Protein AF-A0A7S1AIY7-F1 (afdb_monomer)

Sequence (313 aa):
MAQVCCSRRLAVERHSFRKCWIASAPRMSLAAAKVTQPVLLRQMGFKARARWASFSRRTRTSSRIIPGGKMKGVTFSDCLEKELGFCKWAVTLSDNDARRSHLSEFISFLEAQKPKRMWEETLAFGKHKGLLYDDVFSNDGLYSLWLVRYSGNPASWLQNQCLTFTDWTQERDPQFAILEPDMCLFGKHKGQTYNDIFKVDTGYCEWILQTNQKDPTATLIEHFADWLRYREPNFVDGFSMGKAAKPVKAVPRQQVQIVKHGKNKGKTFQDIFRTDRQYCAWVLKSVTQSSPLRAFADWIKQKHPEFAAQSAK

pLDDT: mean 76.53, std 22.22, range [28.39, 97.69]

Structure (mmCIF, N/CA/C/O backbone):
data_AF-A0A7S1AIY7-F1
#
_entry.id   AF-A0A7S1AIY7-F1
#
loop_
_atom_site.group_PDB
_atom_site.id
_atom_site.type_symbol
_atom_site.label_atom_id
_atom_site.label_alt_id
_atom_site.label_comp_id
_atom_site.label_asym_id
_atom_site.label_entity_id
_atom_site.label_seq_id
_atom_site.pdbx_PDB_ins_code
_atom_site.Cartn_x
_atom_site.Cartn_y
_atom_site.Cartn_z
_atom_site.occupancy
_atom_site.B_iso_or_equiv
_atom_site.auth_seq_id
_atom_site.auth_comp_id
_atom_site.auth_asym_id
_atom_site.auth_atom_id
_atom_site.pdbx_PDB_model_num
ATOM 1 N N . MET A 1 1 ? -19.810 62.257 33.489 1.00 48.25 1 MET A N 1
ATOM 2 C CA . MET A 1 1 ? -19.671 61.697 32.128 1.00 48.25 1 MET A CA 1
ATOM 3 C C . MET A 1 1 ? -20.213 60.278 32.154 1.00 48.25 1 MET A C 1
ATOM 5 O O . MET A 1 1 ? -19.569 59.400 32.705 1.00 48.25 1 MET A O 1
ATOM 9 N N . ALA A 1 2 ? -21.452 60.100 31.695 1.00 37.56 2 ALA A N 1
ATOM 10 C CA . ALA A 1 2 ? -22.159 58.822 31.674 1.00 37.56 2 ALA A CA 1
ATOM 11 C C . ALA A 1 2 ? -21.978 58.177 30.295 1.00 37.56 2 ALA A C 1
ATOM 13 O O . ALA A 1 2 ? -22.202 58.845 29.287 1.00 37.56 2 ALA A O 1
ATOM 14 N N . GLN A 1 3 ? -21.563 56.909 30.248 1.00 50.41 3 GLN A N 1
ATOM 15 C CA . GLN A 1 3 ? -21.366 56.178 28.999 1.00 50.41 3 GLN A CA 1
ATOM 16 C C . GLN A 1 3 ? -22.418 55.075 28.872 1.00 50.41 3 GLN A C 1
ATOM 18 O O . GLN A 1 3 ? -22.643 54.274 29.776 1.00 50.41 3 GLN A O 1
ATOM 23 N N . VAL A 1 4 ? -23.118 55.146 27.745 1.00 47.97 4 VAL A N 1
ATOM 24 C CA . VAL A 1 4 ? -24.385 54.498 27.419 1.00 47.97 4 VAL A CA 1
ATOM 25 C C . VAL A 1 4 ? -24.175 53.071 26.900 1.00 47.97 4 VAL A C 1
ATOM 27 O O . VAL A 1 4 ? -23.222 52.782 26.183 1.00 47.97 4 VAL A O 1
ATOM 30 N N . CYS A 1 5 ? -25.120 52.201 27.265 1.00 42.38 5 CYS A N 1
ATOM 31 C CA . CYS A 1 5 ? -25.333 50.836 26.786 1.00 42.38 5 CYS A CA 1
ATOM 32 C C . CYS A 1 5 ? -25.389 50.701 25.255 1.00 42.38 5 CYS A C 1
ATOM 34 O O . CYS A 1 5 ? -26.044 51.497 24.590 1.00 42.38 5 CYS A O 1
ATOM 36 N N . CYS A 1 6 ? -24.901 49.576 24.717 1.00 46.53 6 CYS A N 1
ATOM 37 C CA . CYS A 1 6 ? -25.519 48.972 23.532 1.00 46.53 6 CYS A CA 1
ATOM 38 C C . CYS A 1 6 ? -25.295 47.449 23.499 1.00 46.53 6 CYS A C 1
ATOM 40 O O . CYS A 1 6 ? -24.196 46.965 23.241 1.00 46.53 6 CYS A O 1
ATOM 42 N N . SER A 1 7 ? -26.359 46.694 23.786 1.00 41.09 7 SER A N 1
ATOM 43 C CA . SER A 1 7 ? -26.446 45.240 23.609 1.00 41.09 7 SER A CA 1
ATOM 44 C C . SER A 1 7 ? -26.974 44.925 22.208 1.00 41.09 7 SER A C 1
ATOM 46 O O . SER A 1 7 ? -28.049 45.398 21.845 1.00 41.09 7 SER A O 1
ATOM 48 N N . ARG A 1 8 ? -26.283 44.074 21.439 1.00 47.75 8 ARG A N 1
ATOM 49 C CA . ARG A 1 8 ? -26.823 43.457 20.213 1.00 47.75 8 ARG A CA 1
ATOM 50 C C . ARG A 1 8 ? -27.044 41.959 20.435 1.00 47.75 8 ARG A C 1
ATOM 52 O O . ARG A 1 8 ? -26.095 41.188 20.512 1.00 47.75 8 ARG A O 1
ATOM 59 N N . ARG A 1 9 ? -28.320 41.566 20.525 1.00 40.00 9 ARG A N 1
ATOM 60 C CA . ARG A 1 9 ? -28.808 40.187 20.351 1.00 40.00 9 ARG A CA 1
ATOM 61 C C . ARG A 1 9 ? -28.823 39.860 18.859 1.00 40.00 9 ARG A C 1
ATOM 63 O O . ARG A 1 9 ? -29.424 40.606 18.093 1.00 40.00 9 ARG A O 1
ATOM 70 N N . LEU A 1 10 ? -28.236 38.731 18.472 1.00 48.59 10 LEU A N 1
ATOM 71 C CA . LEU A 1 10 ? -28.485 38.099 17.177 1.00 48.59 10 LEU A CA 1
ATOM 72 C C . LEU A 1 10 ? -29.450 36.931 17.383 1.00 48.59 10 LEU A C 1
ATOM 74 O O . LEU A 1 10 ? -29.255 36.090 18.261 1.00 48.59 10 LEU A O 1
ATOM 78 N N . ALA A 1 11 ? -30.535 36.963 16.614 1.00 44.22 11 ALA A N 1
ATOM 79 C CA . ALA A 1 11 ? -31.626 36.009 16.650 1.00 44.22 11 ALA A CA 1
ATOM 80 C C . ALA A 1 11 ? -31.307 34.750 15.833 1.00 44.22 11 ALA A C 1
ATOM 82 O O . ALA A 1 11 ? -30.548 34.767 14.868 1.00 44.22 11 ALA A O 1
ATOM 83 N N . VAL A 1 12 ? -31.924 33.664 16.281 1.00 39.47 12 VAL A N 1
ATOM 84 C CA . VAL A 1 12 ? -31.865 32.293 15.782 1.00 39.47 12 VAL A CA 1
ATOM 85 C C . VAL A 1 12 ? -32.870 32.118 14.641 1.00 39.47 12 VAL A C 1
ATOM 87 O O . VAL A 1 12 ? -34.052 32.376 14.848 1.00 39.47 12 VAL A O 1
ATOM 90 N N . GLU A 1 13 ? -32.447 31.570 13.501 1.00 38.19 13 GLU A N 1
ATOM 91 C CA . GLU A 1 13 ? -33.355 30.985 12.505 1.00 38.19 13 GLU A CA 1
ATOM 92 C C . GLU A 1 13 ? -33.133 29.470 12.408 1.00 38.19 13 GLU A C 1
ATOM 94 O O . GLU A 1 13 ? -32.064 28.984 12.043 1.00 38.19 13 GLU A O 1
ATOM 99 N N . ARG A 1 14 ? -34.172 28.707 12.768 1.00 38.28 14 ARG A N 1
ATOM 100 C CA . ARG A 1 14 ? -34.250 27.249 12.619 1.00 38.28 14 ARG A CA 1
ATOM 101 C C . ARG A 1 14 ? -34.970 26.930 11.312 1.00 38.28 14 ARG A C 1
ATOM 103 O O . ARG A 1 14 ? -36.167 27.176 11.203 1.00 38.28 14 ARG A O 1
ATOM 110 N N . HIS A 1 15 ? -34.268 26.331 10.355 1.00 37.91 15 HIS A N 1
ATOM 111 C CA . HIS A 1 15 ? -34.888 25.751 9.165 1.00 37.91 15 HIS A CA 1
ATOM 112 C C . HIS A 1 15 ? -35.354 24.314 9.441 1.00 37.91 15 HIS A C 1
ATOM 114 O O . HIS A 1 15 ? -34.579 23.435 9.814 1.00 37.91 15 HIS A O 1
ATOM 120 N N . SER A 1 16 ? -36.659 24.110 9.273 1.00 37.44 16 SER A N 1
ATOM 121 C CA . SER A 1 16 ? -37.382 22.846 9.402 1.00 37.44 16 SER A CA 1
ATOM 122 C C . SER A 1 16 ? -37.404 22.130 8.050 1.00 37.44 16 SER A C 1
ATOM 124 O O . SER A 1 16 ? -38.028 22.622 7.111 1.00 37.44 16 SER A O 1
ATOM 126 N N . PHE A 1 17 ? -36.748 20.971 7.938 1.00 37.09 17 PHE A N 1
ATOM 127 C CA . PHE A 1 17 ? -36.873 20.099 6.766 1.00 37.09 17 PHE A CA 1
ATOM 128 C C . PHE A 1 17 ? -37.860 18.960 7.030 1.00 37.09 17 PHE A C 1
ATOM 130 O O . PHE A 1 17 ? -37.761 18.202 7.997 1.00 37.09 17 PHE A O 1
ATOM 137 N N . ARG A 1 18 ? -38.855 18.897 6.142 1.00 37.91 18 ARG A N 1
ATOM 138 C CA . ARG A 1 18 ? -39.997 17.983 6.143 1.00 37.91 18 ARG A CA 1
ATOM 139 C C . ARG A 1 18 ? -39.572 16.547 5.820 1.00 37.91 18 ARG A C 1
ATOM 141 O O . ARG A 1 18 ? -38.732 16.304 4.963 1.00 37.91 18 ARG A O 1
ATOM 148 N N . LYS A 1 19 ? -40.221 15.601 6.503 1.00 35.16 19 LYS A N 1
ATOM 149 C CA . LYS A 1 19 ? -40.119 14.148 6.320 1.00 35.16 19 LYS A CA 1
ATOM 150 C C . LYS A 1 19 ? -40.924 13.713 5.089 1.00 35.16 19 LYS A C 1
ATOM 152 O O . LYS A 1 19 ? -42.136 13.916 5.071 1.00 35.16 19 LYS A O 1
ATOM 157 N N . CYS A 1 20 ? -40.281 13.067 4.116 1.00 34.25 20 CYS A N 1
ATOM 158 C CA . CYS A 1 20 ? -40.968 12.293 3.080 1.00 34.25 20 CYS A CA 1
ATOM 159 C C . CYS A 1 20 ? -41.148 10.842 3.541 1.00 34.25 20 CYS A C 1
ATOM 161 O O . CYS A 1 20 ? -40.197 10.178 3.951 1.00 34.25 20 CYS A O 1
ATOM 163 N N . TRP A 1 21 ? -42.393 10.384 3.471 1.00 32.31 21 TRP A N 1
ATOM 164 C CA . TRP A 1 21 ? -42.822 9.006 3.662 1.00 32.31 21 TRP A CA 1
ATOM 165 C C . TRP A 1 21 ? -42.577 8.216 2.373 1.00 32.31 21 TRP A C 1
ATOM 167 O O . TRP A 1 21 ? -42.983 8.668 1.306 1.00 32.31 21 TRP A O 1
ATOM 177 N N . ILE A 1 22 ? -41.977 7.027 2.463 1.00 38.00 22 ILE A N 1
ATOM 178 C CA . ILE A 1 22 ? -42.068 6.014 1.403 1.00 38.00 22 ILE A CA 1
ATOM 179 C C . ILE A 1 22 ? -42.648 4.742 2.014 1.00 38.00 22 ILE A C 1
ATOM 181 O O . ILE A 1 22 ? -42.208 4.257 3.057 1.00 38.00 22 ILE A O 1
ATOM 185 N N . ALA A 1 23 ? -43.704 4.283 1.353 1.00 34.34 23 ALA A N 1
ATOM 186 C CA . ALA A 1 23 ? -44.590 3.203 1.729 1.00 34.34 23 ALA A CA 1
ATOM 187 C C . ALA A 1 23 ? -43.926 1.819 1.670 1.00 34.34 23 ALA A C 1
ATOM 189 O O . ALA A 1 23 ? -43.011 1.558 0.892 1.00 34.34 23 ALA A O 1
ATOM 190 N N . SER A 1 24 ? -44.449 0.929 2.510 1.00 35.31 24 SER A N 1
ATOM 191 C CA . SER A 1 24 ? -44.144 -0.499 2.568 1.00 35.31 24 SER A CA 1
ATOM 192 C C . SER A 1 24 ? -44.883 -1.283 1.477 1.00 35.31 24 SER A C 1
ATOM 194 O O . SER A 1 24 ? -46.027 -0.969 1.160 1.00 35.31 24 SER A O 1
ATOM 196 N N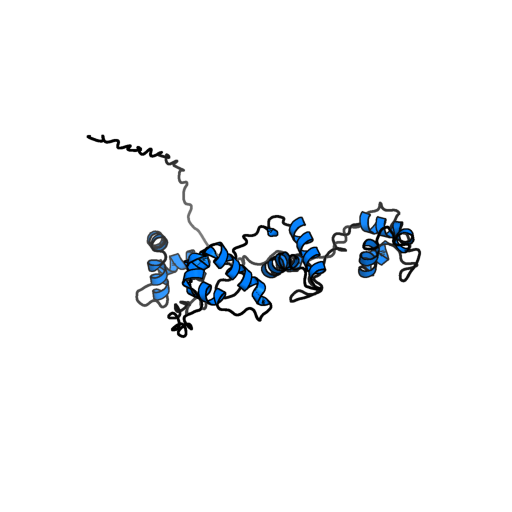 . ALA A 1 25 ? -44.269 -2.362 0.990 1.00 31.88 25 ALA A N 1
ATOM 197 C CA . ALA A 1 25 ? -44.928 -3.435 0.242 1.00 31.88 25 ALA A CA 1
ATOM 198 C C . ALA A 1 25 ? -44.533 -4.811 0.836 1.00 31.88 25 ALA A C 1
ATOM 200 O O . ALA A 1 25 ? -43.521 -4.895 1.541 1.00 31.88 25 ALA A O 1
ATOM 201 N N . PRO A 1 26 ? -45.355 -5.864 0.654 1.00 41.34 26 PRO A N 1
ATOM 202 C CA . PRO A 1 26 ? -45.546 -6.901 1.665 1.00 41.34 26 PRO A CA 1
ATOM 203 C C . PRO A 1 26 ? -44.688 -8.164 1.505 1.00 41.34 26 PRO A C 1
ATOM 205 O O . PRO A 1 26 ? -44.132 -8.478 0.456 1.00 41.34 26 PRO A O 1
ATOM 208 N N . ARG A 1 27 ? -44.646 -8.901 2.621 1.00 34.88 27 ARG A N 1
ATOM 209 C CA . ARG A 1 27 ? -44.051 -10.224 2.837 1.00 34.88 27 ARG A CA 1
ATOM 210 C C . ARG A 1 27 ? -44.697 -11.301 1.956 1.00 34.88 27 ARG A C 1
ATOM 212 O O . ARG A 1 27 ? -45.914 -11.439 1.963 1.00 34.88 27 ARG A O 1
ATOM 219 N N . MET A 1 28 ? -43.871 -12.159 1.361 1.00 28.39 28 MET A N 1
ATOM 220 C CA . MET A 1 28 ? -44.231 -13.537 1.016 1.00 28.39 28 MET A CA 1
ATOM 221 C C . MET A 1 28 ? -43.256 -14.480 1.722 1.00 28.39 28 MET A C 1
ATOM 223 O O . MET A 1 28 ? -42.038 -14.318 1.642 1.00 28.39 28 MET A O 1
ATOM 227 N N . SER A 1 29 ? -43.813 -15.426 2.470 1.00 33.28 29 SER A N 1
ATOM 228 C CA . SER A 1 29 ? -43.106 -16.388 3.307 1.00 33.28 29 SER A CA 1
ATOM 229 C C . SER A 1 29 ? -43.261 -17.810 2.774 1.00 33.28 29 SER A C 1
ATOM 231 O O . SER A 1 29 ? -44.380 -18.263 2.576 1.00 33.28 29 SER A O 1
ATOM 233 N N . LEU A 1 30 ? -42.110 -18.491 2.704 1.00 35.38 30 LEU A N 1
ATOM 234 C CA . LEU A 1 30 ? -41.864 -19.913 2.985 1.00 35.38 30 LEU A CA 1
ATOM 235 C C . LEU A 1 30 ? -42.560 -20.985 2.127 1.00 35.38 30 LEU A C 1
ATOM 237 O O . LEU A 1 30 ? -43.720 -21.301 2.349 1.00 35.38 30 LEU A O 1
ATOM 241 N N . ALA A 1 31 ? -41.751 -21.723 1.352 1.00 30.47 31 ALA A N 1
ATOM 242 C CA . ALA A 1 31 ? -41.581 -23.162 1.594 1.00 30.47 31 ALA A CA 1
ATOM 243 C C . ALA A 1 31 ? -40.329 -23.775 0.921 1.00 30.47 31 ALA A C 1
ATOM 245 O O . ALA A 1 31 ? -40.042 -23.535 -0.245 1.00 30.47 31 ALA A O 1
ATOM 246 N N . ALA A 1 32 ? -39.674 -24.637 1.708 1.00 34.91 32 ALA A N 1
ATOM 247 C CA . ALA A 1 32 ? -38.887 -25.829 1.368 1.00 34.91 32 ALA A CA 1
ATOM 248 C C . ALA A 1 32 ? -37.479 -25.702 0.741 1.00 34.91 32 ALA A C 1
ATOM 250 O O . ALA A 1 32 ? -37.265 -25.525 -0.452 1.00 34.91 32 ALA A O 1
ATOM 251 N N . ALA A 1 33 ? -36.510 -25.945 1.625 1.00 34.12 33 ALA A N 1
ATOM 252 C CA . ALA A 1 33 ? -35.099 -26.192 1.394 1.00 34.12 33 ALA A CA 1
ATOM 253 C C . ALA A 1 33 ? -34.811 -27.571 0.772 1.00 34.12 33 ALA A C 1
ATOM 255 O O . ALA A 1 33 ? -35.432 -28.560 1.160 1.00 34.12 33 ALA A O 1
ATOM 256 N N . LYS A 1 34 ? -33.749 -27.643 -0.044 1.00 30.59 34 LYS A N 1
ATOM 257 C CA . LYS A 1 34 ? -32.660 -28.633 0.087 1.00 30.59 34 LYS A CA 1
ATOM 258 C C . LYS A 1 34 ? -31.424 -28.225 -0.742 1.00 30.59 34 LYS A C 1
ATOM 260 O O . LYS A 1 34 ? -31.449 -28.235 -1.960 1.00 30.59 34 LYS A O 1
ATOM 265 N N . VAL A 1 35 ? -30.345 -27.931 -0.005 1.00 38.56 35 VAL A N 1
ATOM 266 C CA . VAL A 1 35 ? -28.939 -28.301 -0.279 1.00 38.56 35 VAL A CA 1
ATOM 267 C C . VAL A 1 35 ? -28.257 -27.695 -1.521 1.00 38.56 35 VAL A C 1
ATOM 269 O O . VAL A 1 35 ? -28.276 -28.280 -2.593 1.00 38.56 35 VAL A O 1
ATOM 272 N N . THR A 1 36 ? -27.543 -26.573 -1.344 1.00 32.94 36 THR A N 1
ATOM 273 C CA . THR A 1 36 ? -26.076 -26.396 -1.558 1.00 32.94 36 THR A CA 1
ATOM 274 C C . THR A 1 36 ? -25.672 -24.908 -1.446 1.00 32.94 36 THR A C 1
ATOM 276 O O . THR A 1 36 ? -26.477 -24.013 -1.672 1.00 32.94 36 THR A O 1
ATOM 279 N N . GLN A 1 37 ? -24.440 -24.645 -0.993 1.00 44.41 37 GLN A N 1
ATOM 280 C CA . GLN A 1 37 ? -23.852 -23.318 -0.716 1.00 44.41 37 GLN A CA 1
ATOM 281 C C . GLN A 1 37 ? -23.656 -22.421 -1.961 1.00 44.41 37 GLN A C 1
ATOM 283 O O . GLN A 1 37 ? -23.584 -22.935 -3.074 1.00 44.41 37 GLN A O 1
ATOM 288 N N . PRO A 1 38 ? -23.385 -21.112 -1.758 1.00 39.59 38 PRO A N 1
ATOM 289 C CA . PRO A 1 38 ? -22.170 -20.502 -2.339 1.00 39.59 38 PRO A CA 1
ATOM 290 C C . PRO A 1 38 ? -21.459 -19.588 -1.308 1.00 39.59 38 PRO A C 1
ATOM 292 O O . PRO A 1 38 ? -22.083 -18.753 -0.663 1.00 39.59 38 PRO A O 1
ATOM 295 N N . VAL A 1 39 ? -20.183 -19.778 -0.945 1.00 40.00 39 VAL A N 1
ATOM 296 C CA . VAL A 1 39 ? -18.954 -19.473 -1.712 1.00 40.00 39 VAL A CA 1
ATOM 297 C C . VAL A 1 39 ? -19.036 -18.120 -2.434 1.00 40.00 39 VAL A C 1
ATOM 299 O O . VAL A 1 39 ? -19.235 -18.053 -3.639 1.00 40.00 39 VAL A O 1
ATOM 302 N N . LEU A 1 40 ? -18.846 -17.030 -1.685 1.00 36.41 40 LEU A N 1
ATOM 303 C CA . LEU A 1 40 ? -18.604 -15.680 -2.212 1.00 36.41 40 LEU A CA 1
ATOM 304 C C . LEU A 1 40 ? -17.184 -15.233 -1.851 1.00 36.41 40 LEU A C 1
ATOM 306 O O . LEU A 1 40 ? -16.973 -14.397 -0.982 1.00 36.41 40 LEU A O 1
ATOM 310 N N . LEU A 1 41 ? -16.208 -15.883 -2.484 1.00 39.78 41 LEU A N 1
ATOM 311 C CA . LEU A 1 41 ? -14.846 -15.392 -2.730 1.00 39.78 41 LEU A CA 1
ATOM 312 C C . LEU A 1 41 ? -14.119 -16.469 -3.533 1.00 39.78 41 LEU A C 1
ATOM 314 O O . LEU A 1 41 ? -13.366 -17.269 -2.984 1.00 39.78 41 LEU A O 1
ATOM 318 N N . ARG A 1 42 ? -14.448 -16.531 -4.827 1.00 40.06 42 ARG A N 1
ATOM 319 C CA . ARG A 1 42 ? -13.628 -17.020 -5.953 1.00 40.06 42 ARG A CA 1
ATOM 320 C C . ARG A 1 42 ? -14.554 -17.434 -7.090 1.00 40.06 42 ARG A C 1
ATOM 322 O O . ARG A 1 42 ? -15.104 -18.523 -7.061 1.00 40.06 42 ARG A O 1
ATOM 329 N N . GLN A 1 43 ? -14.648 -16.590 -8.110 1.00 35.00 43 GLN A N 1
ATOM 330 C CA . GLN A 1 43 ? -14.594 -17.023 -9.507 1.00 35.00 43 GLN A CA 1
ATOM 331 C C . GLN A 1 43 ? -14.421 -15.793 -10.404 1.00 35.00 43 GLN A C 1
ATOM 333 O O . GLN A 1 43 ? -15.301 -15.390 -11.147 1.00 35.00 43 GLN A O 1
ATOM 338 N N . MET A 1 44 ? -13.226 -15.209 -10.362 1.00 33.22 44 MET A N 1
ATOM 339 C CA . MET A 1 44 ? -12.619 -14.722 -11.597 1.00 33.22 44 MET A CA 1
ATOM 340 C C . MET A 1 44 ? -11.488 -15.686 -11.917 1.00 33.22 44 MET A C 1
ATOM 342 O O . MET A 1 44 ? -10.314 -15.436 -11.669 1.00 33.22 44 MET A O 1
ATOM 346 N N . GLY A 1 45 ? -11.872 -16.870 -12.389 1.00 31.06 45 GLY A N 1
ATOM 347 C CA . GLY A 1 45 ? -10.941 -17.753 -13.064 1.00 31.06 45 GLY A CA 1
ATOM 348 C C . GLY A 1 45 ? -10.632 -17.153 -14.425 1.00 31.06 45 GLY A C 1
ATOM 349 O O . GLY A 1 45 ? -11.199 -17.594 -15.423 1.00 31.06 45 GLY A O 1
ATOM 350 N N . PHE A 1 46 ? -9.729 -16.173 -14.480 1.00 34.22 46 PHE A N 1
ATOM 351 C CA . PHE A 1 46 ? -9.020 -15.872 -15.717 1.00 34.22 46 PHE A CA 1
ATOM 352 C C . PHE A 1 46 ? -8.117 -17.071 -16.012 1.00 34.22 46 PHE A C 1
ATOM 354 O O . PHE A 1 46 ? -6.921 -17.087 -15.737 1.00 34.22 46 PHE A O 1
ATOM 361 N N . LYS A 1 47 ? -8.701 -18.120 -16.600 1.00 32.44 47 LYS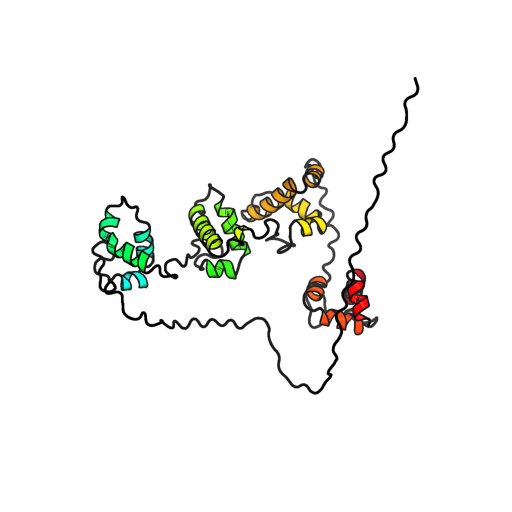 A N 1
ATOM 362 C CA . LYS A 1 47 ? -7.935 -18.969 -17.500 1.00 32.44 47 LYS A CA 1
ATOM 363 C C . LYS A 1 47 ? -7.542 -18.055 -18.649 1.00 32.44 47 LYS A C 1
ATOM 365 O O . LYS A 1 47 ? -8.286 -17.927 -19.620 1.00 32.44 47 LYS A O 1
ATOM 370 N N . ALA A 1 48 ? -6.371 -17.437 -18.537 1.00 31.61 48 ALA A N 1
ATOM 371 C CA . ALA A 1 48 ? -5.629 -16.935 -19.675 1.00 31.61 48 ALA A CA 1
ATOM 372 C C . ALA A 1 48 ? -5.242 -18.144 -20.544 1.00 31.61 48 ALA A C 1
ATOM 374 O O . ALA A 1 48 ? -4.090 -18.548 -20.635 1.00 31.61 48 ALA A O 1
ATOM 375 N N . ARG A 1 49 ? -6.234 -18.769 -21.194 1.00 29.22 49 ARG A N 1
ATOM 376 C CA . ARG A 1 49 ? -5.975 -19.398 -22.479 1.00 29.22 49 ARG A CA 1
ATOM 377 C C . ARG A 1 49 ? -5.498 -18.242 -23.334 1.00 29.22 49 ARG A C 1
ATOM 379 O O . ARG A 1 49 ? -6.279 -17.325 -23.583 1.00 29.22 49 ARG A O 1
ATOM 386 N N . ALA A 1 50 ? -4.234 -18.290 -23.736 1.00 35.25 50 ALA A N 1
ATOM 387 C CA . ALA A 1 50 ? -3.714 -17.519 -24.846 1.00 35.25 50 ALA A CA 1
ATOM 388 C C . ALA A 1 50 ? -4.561 -17.851 -26.085 1.00 35.25 50 ALA A C 1
ATOM 390 O O . ALA A 1 50 ? -4.212 -18.686 -26.913 1.00 35.25 50 ALA A O 1
ATOM 391 N N . ARG A 1 51 ? -5.748 -17.248 -26.177 1.00 30.38 51 ARG A N 1
ATOM 392 C CA . ARG A 1 51 ? -6.433 -17.054 -27.439 1.00 30.38 51 ARG A CA 1
ATOM 393 C C . ARG A 1 51 ? -5.670 -15.910 -28.062 1.00 30.38 51 ARG A C 1
ATOM 395 O O . ARG A 1 51 ? -5.950 -14.747 -27.792 1.00 30.38 51 ARG A O 1
ATOM 402 N N . TRP A 1 52 ? -4.648 -16.277 -28.821 1.00 38.22 52 TRP A N 1
ATOM 403 C CA . TRP A 1 52 ? -4.127 -15.445 -29.882 1.00 38.22 52 TRP A CA 1
ATOM 404 C C . TRP A 1 52 ? -5.343 -15.032 -30.705 1.00 38.22 52 TRP A C 1
ATOM 406 O O . TRP A 1 52 ? -5.866 -15.822 -31.490 1.00 38.22 52 TRP A O 1
ATOM 416 N N . ALA A 1 53 ? -5.880 -13.839 -30.444 1.00 35.72 53 ALA A N 1
ATOM 417 C CA . ALA A 1 53 ? -6.720 -13.193 -31.427 1.00 35.72 53 ALA A CA 1
ATOM 418 C C . ALA A 1 53 ? -5.830 -13.133 -32.659 1.00 35.72 53 ALA A C 1
ATOM 420 O O . ALA A 1 53 ? -4.763 -12.522 -32.612 1.00 35.72 53 ALA A O 1
ATOM 421 N N . SER A 1 54 ? -6.194 -13.900 -33.684 1.00 43.22 54 SER A N 1
ATOM 422 C CA . SER A 1 54 ? -5.463 -13.960 -34.934 1.00 43.22 54 SER A CA 1
ATOM 423 C C . SER A 1 54 ? -5.239 -12.523 -35.367 1.00 43.22 54 SER A C 1
ATOM 425 O O . SER A 1 54 ? -6.198 -11.814 -35.673 1.00 43.22 54 SER A O 1
ATOM 427 N N . PHE A 1 55 ? -3.984 -12.083 -35.277 1.00 46.97 55 PHE A N 1
ATOM 428 C CA . PHE A 1 55 ? -3.558 -10.736 -35.609 1.00 46.97 55 PHE A CA 1
ATOM 429 C C . PHE A 1 55 ? -3.732 -10.608 -37.124 1.00 46.97 55 PHE A C 1
ATOM 431 O O . PHE A 1 55 ? -2.874 -10.967 -37.930 1.00 46.97 55 PHE A O 1
ATOM 438 N N . SER A 1 56 ? -4.961 -10.285 -37.515 1.00 45.16 56 SER A N 1
ATOM 439 C CA . SER A 1 56 ? -5.449 -10.417 -38.874 1.00 45.16 56 SER A CA 1
ATOM 440 C C . SER A 1 56 ? -4.897 -9.273 -39.709 1.00 45.16 56 SER A C 1
ATOM 442 O O . SER A 1 56 ? -5.424 -8.166 -39.700 1.00 45.16 56 SER A O 1
ATOM 444 N N . ARG A 1 57 ? -3.844 -9.606 -40.462 1.00 47.00 57 ARG A N 1
ATOM 445 C CA . ARG A 1 57 ? -3.578 -9.164 -41.839 1.00 47.00 57 ARG A CA 1
ATOM 446 C C . ARG A 1 57 ? -3.875 -7.687 -42.118 1.00 47.00 57 ARG A C 1
ATOM 448 O O . ARG A 1 57 ? -4.864 -7.397 -42.785 1.00 47.00 57 ARG A O 1
ATOM 455 N N . ARG A 1 58 ? -2.977 -6.773 -41.724 1.00 45.28 58 ARG A N 1
ATOM 456 C CA . ARG A 1 58 ? -2.743 -5.527 -42.496 1.00 45.28 58 ARG A CA 1
ATOM 457 C C . ARG A 1 58 ? -1.492 -4.713 -42.152 1.00 45.28 58 ARG A C 1
ATOM 459 O O . ARG A 1 58 ? -1.448 -3.527 -42.450 1.00 45.28 58 ARG A O 1
ATOM 466 N N . THR A 1 59 ? -0.430 -5.324 -41.638 1.00 52.62 59 THR A N 1
ATOM 467 C CA . THR A 1 59 ? 0.880 -4.659 -41.587 1.00 52.62 59 THR A CA 1
ATOM 468 C C . THR A 1 59 ? 1.875 -5.439 -42.435 1.00 52.62 59 THR A C 1
ATOM 470 O O . THR A 1 59 ? 2.401 -6.474 -42.047 1.00 52.62 59 THR A O 1
ATOM 473 N N . ARG A 1 60 ? 2.151 -4.920 -43.638 1.00 60.31 60 ARG A N 1
ATOM 474 C CA . ARG A 1 60 ? 3.209 -5.398 -44.553 1.00 60.31 60 ARG A CA 1
ATOM 475 C C . ARG A 1 60 ? 4.622 -5.261 -43.944 1.00 60.31 60 ARG A C 1
ATOM 477 O O . ARG A 1 60 ? 5.613 -5.579 -44.584 1.00 60.31 60 ARG A O 1
ATOM 484 N N . THR A 1 61 ? 4.703 -4.749 -42.719 1.00 59.84 61 THR A N 1
ATOM 485 C CA . THR A 1 61 ? 5.902 -4.472 -41.930 1.00 59.84 61 THR A CA 1
ATOM 486 C C . THR A 1 61 ? 6.417 -5.675 -41.137 1.00 59.84 61 THR A C 1
ATOM 488 O O . THR A 1 61 ? 7.556 -5.624 -40.687 1.00 59.84 61 THR A O 1
ATOM 491 N N . SER A 1 62 ? 5.650 -6.765 -40.986 1.00 65.25 62 SER A N 1
ATOM 492 C CA . SER A 1 62 ? 6.086 -7.936 -40.199 1.00 65.25 62 SER A CA 1
ATOM 493 C C . SER A 1 62 ? 7.266 -8.705 -40.811 1.00 65.25 62 SER A C 1
ATOM 495 O O . SER A 1 62 ? 7.946 -9.433 -40.096 1.00 65.25 62 SER A O 1
ATOM 497 N N . SER A 1 63 ? 7.543 -8.525 -42.107 1.00 81.94 63 SER A N 1
ATOM 498 C CA . SER A 1 63 ? 8.671 -9.157 -42.803 1.00 81.94 63 SER A CA 1
ATOM 499 C C . SER A 1 63 ? 9.956 -8.324 -42.793 1.00 81.94 63 SER A C 1
ATOM 501 O O . SER A 1 63 ? 10.929 -8.712 -43.437 1.00 81.94 63 SER A O 1
ATOM 503 N N . ARG A 1 64 ? 9.974 -7.156 -42.133 1.00 93.69 64 ARG A N 1
ATOM 504 C CA . ARG A 1 64 ? 11.194 -6.344 -42.037 1.00 93.69 64 ARG A CA 1
ATOM 505 C C . ARG A 1 64 ? 12.173 -6.975 -41.054 1.00 93.69 64 ARG A C 1
ATOM 507 O O . ARG A 1 64 ? 11.776 -7.544 -40.038 1.00 93.69 64 ARG A O 1
ATOM 514 N N . ILE A 1 65 ? 13.450 -6.883 -41.398 1.00 96.38 65 ILE A N 1
ATOM 515 C CA . ILE A 1 65 ? 14.566 -7.508 -40.693 1.00 96.38 65 ILE A CA 1
ATOM 516 C C . ILE A 1 65 ? 15.404 -6.414 -40.033 1.00 96.38 65 ILE A C 1
ATOM 518 O O . ILE A 1 65 ? 15.604 -5.351 -40.618 1.00 96.38 65 ILE A O 1
ATOM 522 N N . ILE A 1 66 ? 15.918 -6.674 -38.830 1.00 96.19 66 ILE A N 1
ATOM 523 C CA . ILE A 1 66 ? 16.808 -5.742 -38.132 1.00 96.19 66 ILE A CA 1
ATOM 524 C C . ILE A 1 66 ? 18.134 -5.622 -38.912 1.00 96.19 66 ILE A C 1
ATOM 526 O O . ILE A 1 66 ? 18.809 -6.637 -39.130 1.00 96.19 66 ILE A O 1
ATOM 530 N N . PRO A 1 67 ? 18.536 -4.407 -39.336 1.00 93.81 67 PRO A N 1
ATOM 531 C CA . PRO A 1 67 ? 19.643 -4.223 -40.279 1.00 93.81 67 PRO A CA 1
ATOM 532 C C . PRO A 1 67 ? 21.037 -4.431 -39.662 1.00 93.81 67 PRO A C 1
ATOM 534 O O . PRO A 1 67 ? 22.003 -4.659 -40.394 1.00 93.81 67 PRO A O 1
ATOM 537 N N . GLY A 1 68 ? 21.178 -4.397 -38.331 1.00 91.00 68 GLY A N 1
ATOM 538 C CA . GLY A 1 68 ? 22.482 -4.505 -37.670 1.00 91.00 68 GLY A CA 1
ATOM 539 C C . GLY A 1 68 ? 22.437 -4.859 -36.182 1.00 91.00 68 GLY A C 1
ATOM 540 O O . GLY A 1 68 ? 21.377 -4.931 -35.566 1.00 91.00 68 GLY A O 1
ATOM 541 N N . GLY A 1 69 ? 23.621 -5.075 -35.601 1.00 92.62 69 GLY A N 1
ATOM 542 C CA . GLY A 1 69 ? 23.800 -5.400 -34.182 1.00 92.62 69 GLY A CA 1
ATOM 543 C C . GLY A 1 69 ? 23.566 -6.875 -33.833 1.00 92.62 69 GLY A C 1
ATOM 544 O O . GLY A 1 69 ? 23.558 -7.741 -34.705 1.00 92.62 69 GLY A O 1
ATOM 545 N N . LYS A 1 70 ? 23.369 -7.151 -32.534 1.00 93.44 70 LYS A N 1
ATOM 546 C CA . LYS A 1 70 ? 23.173 -8.507 -31.976 1.00 93.44 70 LYS A CA 1
ATOM 547 C C . LYS A 1 70 ? 21.987 -9.252 -32.609 1.00 93.44 70 LYS A C 1
ATOM 549 O O . LYS A 1 70 ? 22.016 -10.470 -32.701 1.00 93.44 70 LYS A O 1
ATOM 554 N N . MET A 1 71 ? 20.976 -8.510 -33.060 1.00 95.94 71 MET A N 1
ATOM 555 C CA . MET A 1 71 ? 19.727 -9.038 -33.617 1.00 95.94 71 MET A CA 1
ATOM 556 C C . MET A 1 71 ? 19.669 -8.984 -35.153 1.00 95.94 71 MET A C 1
ATOM 558 O O . MET A 1 71 ? 18.592 -9.116 -35.731 1.00 95.94 71 MET A O 1
ATOM 562 N N . LYS A 1 72 ? 20.805 -8.773 -35.837 1.00 96.00 72 LYS A N 1
ATOM 563 C CA . LYS A 1 72 ? 20.849 -8.692 -37.304 1.00 96.00 72 LYS A CA 1
ATOM 564 C C . LYS A 1 72 ? 20.264 -9.958 -37.938 1.00 96.00 72 LYS A C 1
ATOM 566 O O . LYS A 1 72 ? 20.653 -11.064 -37.578 1.00 96.00 72 LYS A O 1
ATOM 571 N N . GLY A 1 73 ? 19.368 -9.796 -38.909 1.00 95.75 73 GLY A N 1
ATOM 572 C CA . GLY A 1 73 ? 18.740 -10.936 -39.592 1.00 95.75 73 GLY A CA 1
ATOM 573 C C . GLY A 1 73 ? 17.427 -11.413 -38.961 1.00 95.75 73 GLY A C 1
ATOM 574 O O . GLY A 1 73 ? 16.665 -12.115 -39.620 1.00 95.75 73 GLY A O 1
ATOM 575 N N . VAL A 1 74 ? 17.117 -10.992 -37.730 1.00 96.38 74 VAL A N 1
ATOM 576 C CA . VAL A 1 74 ? 15.863 -11.341 -37.047 1.00 96.38 74 VAL A CA 1
ATOM 577 C C . VAL A 1 74 ? 14.736 -10.420 -37.521 1.00 96.38 74 VAL A C 1
ATOM 579 O O . VAL A 1 74 ? 14.942 -9.213 -37.693 1.00 96.38 74 VAL A O 1
ATOM 582 N N . THR A 1 75 ? 13.543 -10.977 -37.752 1.00 96.19 75 THR A N 1
ATOM 583 C CA . THR A 1 75 ? 12.370 -10.178 -38.138 1.00 96.19 75 THR A CA 1
ATOM 584 C C . THR A 1 75 ? 11.900 -9.303 -36.977 1.00 96.19 75 THR A C 1
ATOM 586 O O . THR A 1 75 ? 12.100 -9.634 -35.806 1.00 96.19 75 THR A O 1
ATOM 589 N N . PHE A 1 76 ? 11.239 -8.186 -37.279 1.00 94.62 76 PHE A N 1
ATOM 590 C CA . PHE A 1 76 ? 10.712 -7.291 -36.245 1.00 94.62 76 PHE A CA 1
ATOM 591 C C . PHE A 1 76 ? 9.737 -8.011 -35.301 1.00 94.62 76 PHE A C 1
ATOM 593 O O . PHE A 1 76 ? 9.786 -7.798 -34.092 1.00 94.62 76 PHE A O 1
ATOM 600 N N . SER A 1 77 ? 8.898 -8.904 -35.841 1.00 92.44 77 SER A N 1
ATOM 601 C CA . SER A 1 77 ? 7.947 -9.698 -35.054 1.00 92.44 77 SER A CA 1
ATOM 602 C C . SER A 1 77 ? 8.647 -10.749 -34.189 1.00 92.44 77 SER A C 1
ATOM 604 O O . SER A 1 77 ? 8.330 -10.874 -33.011 1.00 92.44 77 SER A O 1
ATOM 606 N N . ASP A 1 78 ? 9.633 -11.469 -34.735 1.00 93.50 78 ASP A N 1
ATOM 607 C CA . ASP A 1 78 ? 10.401 -12.454 -33.962 1.00 93.50 78 ASP A CA 1
ATOM 608 C C . ASP A 1 78 ? 11.177 -11.798 -32.819 1.00 93.50 78 ASP A C 1
ATOM 610 O O . ASP A 1 78 ? 11.227 -12.330 -31.710 1.00 93.50 78 ASP A O 1
ATOM 614 N N . CYS A 1 79 ? 11.786 -10.637 -33.081 1.00 93.56 79 CYS A N 1
ATOM 615 C CA . CYS A 1 79 ? 12.520 -9.891 -32.067 1.00 93.56 79 CYS A CA 1
ATOM 616 C C . CYS A 1 79 ? 11.588 -9.428 -30.940 1.00 93.56 79 CYS A C 1
ATOM 618 O O . CYS A 1 79 ? 11.952 -9.517 -29.768 1.00 93.56 79 CYS A O 1
ATOM 620 N N . LEU A 1 80 ? 10.381 -8.981 -31.296 1.00 90.12 80 LEU A N 1
ATOM 621 C CA . LEU A 1 80 ? 9.350 -8.571 -30.349 1.00 90.12 80 LEU A CA 1
ATOM 622 C C . LEU A 1 80 ? 8.918 -9.711 -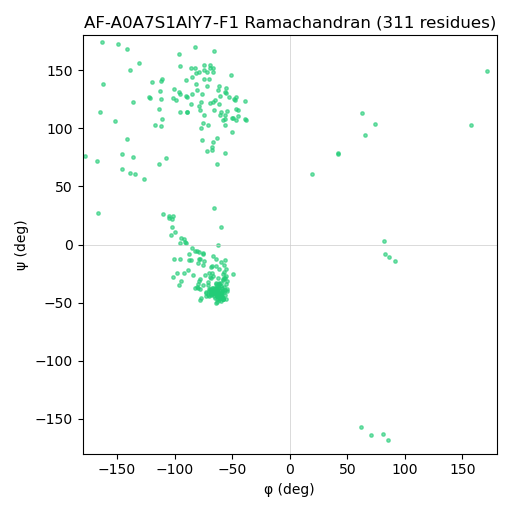29.420 1.00 90.12 80 LEU A C 1
ATOM 624 O O . LEU A 1 80 ? 8.695 -9.484 -28.234 1.00 90.12 80 LEU A O 1
ATOM 628 N N . GLU A 1 81 ? 8.806 -10.929 -29.948 1.00 87.00 81 GLU A N 1
ATOM 629 C CA . GLU A 1 81 ? 8.370 -12.097 -29.177 1.00 87.00 81 GLU A CA 1
ATOM 630 C C . GLU A 1 81 ? 9.483 -12.695 -28.310 1.00 87.00 81 GLU A C 1
ATOM 632 O O . GLU A 1 81 ? 9.215 -13.160 -27.201 1.00 87.00 81 GLU A O 1
ATOM 637 N N . LYS A 1 82 ? 10.725 -12.705 -28.806 1.00 89.25 82 LYS A N 1
ATOM 638 C CA . LYS A 1 82 ? 11.827 -13.467 -28.192 1.00 89.25 82 LYS A CA 1
ATOM 639 C C . LYS A 1 82 ? 12.778 -12.611 -27.357 1.00 89.25 82 LYS A C 1
ATOM 641 O O . LYS A 1 82 ? 13.377 -13.122 -26.419 1.00 89.25 82 LYS A O 1
ATOM 646 N N . GLU A 1 83 ? 12.920 -11.322 -27.668 1.00 91.69 83 GLU A N 1
ATOM 647 C CA . GLU A 1 83 ? 13.980 -10.457 -27.124 1.00 91.69 83 GLU A CA 1
ATOM 648 C C . GLU A 1 83 ? 13.424 -9.095 -26.670 1.00 91.69 83 GLU A C 1
ATOM 650 O O . GLU A 1 83 ? 13.826 -8.019 -27.126 1.00 91.69 83 GLU A O 1
ATOM 655 N N . LEU A 1 84 ? 12.492 -9.131 -25.710 1.00 85.69 84 LEU A N 1
ATOM 656 C CA . LEU A 1 84 ? 11.852 -7.939 -25.130 1.00 85.69 84 LEU A CA 1
ATOM 657 C C . LEU A 1 84 ? 12.861 -6.930 -24.559 1.00 85.69 84 LEU A C 1
ATOM 659 O O . LEU A 1 84 ? 12.640 -5.723 -24.641 1.00 85.69 84 LEU A O 1
ATOM 663 N N . GLY A 1 85 ? 13.980 -7.407 -24.002 1.00 81.88 85 GLY A N 1
ATOM 664 C CA . GLY A 1 85 ? 15.037 -6.543 -23.469 1.00 81.88 85 GLY A CA 1
ATOM 665 C C . GLY A 1 85 ? 15.685 -5.670 -24.545 1.00 81.88 85 GLY A C 1
ATOM 666 O O . GLY A 1 85 ? 15.893 -4.478 -24.326 1.00 81.88 85 GLY A O 1
ATOM 667 N N . PHE A 1 86 ? 15.937 -6.233 -25.732 1.00 91.31 86 PHE A N 1
ATOM 668 C CA . PHE A 1 86 ? 16.452 -5.473 -26.871 1.00 91.31 86 PHE A CA 1
ATOM 669 C C . PHE A 1 86 ? 15.426 -4.457 -27.372 1.00 91.31 86 PHE A C 1
ATOM 671 O O . PHE A 1 86 ? 15.782 -3.316 -27.657 1.00 91.31 86 PHE A O 1
ATOM 678 N N . CYS A 1 87 ? 14.150 -4.847 -27.426 1.00 90.88 87 CYS A N 1
ATOM 679 C CA . CYS A 1 87 ? 13.072 -3.955 -27.846 1.00 90.88 87 CYS A CA 1
ATOM 680 C C . CYS A 1 87 ? 12.944 -2.744 -26.911 1.00 90.88 87 CYS A C 1
ATOM 682 O O . CYS A 1 87 ? 12.911 -1.617 -27.398 1.00 90.88 87 CYS A O 1
ATOM 684 N N . LYS A 1 88 ? 12.969 -2.966 -25.584 1.00 85.81 88 LYS A N 1
ATOM 685 C CA . LYS A 1 88 ? 12.982 -1.903 -24.559 1.00 85.81 88 LYS A CA 1
ATOM 686 C C . LYS A 1 88 ? 14.208 -1.001 -24.677 1.00 85.81 88 LYS A C 1
ATOM 688 O O . LYS A 1 88 ? 14.092 0.212 -24.593 1.00 85.81 88 LYS A O 1
ATOM 693 N N . TRP A 1 89 ? 15.384 -1.577 -24.900 1.00 89.81 89 TRP A N 1
ATOM 694 C CA . TRP A 1 89 ? 16.593 -0.784 -25.110 1.00 89.81 89 TRP A CA 1
ATOM 695 C C . TRP A 1 89 ? 16.493 0.092 -26.370 1.00 89.81 89 TRP A C 1
ATOM 697 O O . TRP A 1 89 ? 16.808 1.280 -26.315 1.00 89.81 89 TRP A O 1
ATOM 707 N N . ALA A 1 90 ? 16.003 -0.456 -27.485 1.00 92.56 90 ALA A N 1
ATOM 708 C CA . ALA A 1 90 ? 15.934 0.257 -28.760 1.00 92.56 90 ALA A CA 1
ATOM 709 C C . ALA A 1 90 ? 15.057 1.519 -28.681 1.00 92.56 90 ALA A C 1
ATOM 711 O O . ALA A 1 90 ? 15.452 2.574 -29.170 1.00 92.56 90 ALA A O 1
ATOM 712 N N . VAL A 1 91 ? 13.902 1.437 -28.016 1.00 90.25 91 VAL A N 1
ATOM 713 C CA . VAL A 1 91 ? 12.993 2.584 -27.809 1.00 90.25 91 VAL A CA 1
ATOM 714 C C . VAL A 1 91 ? 13.549 3.636 -26.844 1.00 90.25 91 VAL A C 1
ATOM 716 O O . VAL A 1 91 ? 13.190 4.802 -26.967 1.00 90.25 91 VAL A O 1
ATOM 719 N N . THR A 1 92 ? 14.465 3.266 -25.938 1.00 83.62 92 THR A N 1
ATOM 720 C CA . THR A 1 92 ? 15.131 4.219 -25.021 1.00 83.62 92 THR A CA 1
ATOM 721 C C . THR A 1 92 ? 16.291 4.996 -25.650 1.00 83.62 92 THR A C 1
ATOM 723 O O . THR A 1 92 ? 16.857 5.874 -25.001 1.00 83.62 92 THR A O 1
ATOM 726 N N . LEU A 1 93 ? 16.681 4.690 -26.893 1.00 89.50 93 LEU A N 1
ATOM 727 C CA . LEU A 1 93 ? 17.752 5.422 -27.571 1.00 89.50 93 LEU A CA 1
ATOM 728 C C . LEU A 1 93 ? 17.360 6.895 -27.756 1.00 89.50 93 LEU A C 1
ATOM 730 O O . LEU A 1 93 ? 16.263 7.183 -28.223 1.00 89.50 93 LEU A O 1
ATOM 734 N N . SER A 1 94 ? 18.263 7.821 -27.430 1.00 86.75 94 SER A N 1
ATOM 735 C CA . SER A 1 94 ? 18.072 9.261 -27.669 1.00 86.75 94 SER A CA 1
ATOM 736 C C . SER A 1 94 ? 18.036 9.576 -29.168 1.00 86.75 94 SER A C 1
ATOM 738 O O . SER A 1 94 ? 18.691 8.890 -29.952 1.00 86.75 94 SER A O 1
ATOM 740 N N . ASP A 1 95 ? 17.335 10.644 -29.564 1.00 89.50 95 ASP A N 1
ATOM 741 C CA . ASP A 1 95 ? 17.292 11.140 -30.951 1.00 89.50 95 ASP A CA 1
ATOM 742 C C . ASP A 1 95 ? 18.680 11.442 -31.539 1.00 89.50 95 ASP A C 1
ATOM 744 O O . ASP A 1 95 ? 18.885 11.285 -32.740 1.00 89.50 95 ASP A O 1
ATOM 748 N N . ASN A 1 96 ? 19.659 11.773 -30.692 1.00 89.25 96 ASN A N 1
ATOM 749 C CA . ASN A 1 96 ? 21.039 12.033 -31.110 1.00 89.25 96 ASN A CA 1
ATOM 750 C C . ASN A 1 96 ? 21.904 10.763 -31.230 1.00 89.25 96 ASN A C 1
ATOM 752 O O . ASN A 1 96 ? 23.077 10.846 -31.597 1.00 89.25 96 ASN A O 1
ATOM 756 N N . ASP A 1 97 ? 21.374 9.583 -30.901 1.00 92.19 97 ASP A N 1
ATOM 757 C CA . ASP A 1 97 ? 22.132 8.336 -30.970 1.00 92.19 97 ASP A CA 1
ATOM 758 C C . ASP A 1 97 ? 22.214 7.835 -32.420 1.00 92.19 97 ASP A C 1
ATOM 760 O O . ASP A 1 97 ? 21.204 7.499 -33.038 1.00 92.19 97 ASP A O 1
ATOM 764 N N . ALA A 1 98 ? 23.428 7.711 -32.964 1.00 91.81 98 ALA A N 1
ATOM 765 C CA . ALA A 1 98 ? 23.648 7.213 -34.325 1.00 91.81 98 ALA A CA 1
ATOM 766 C C . ALA A 1 98 ? 23.052 5.810 -34.565 1.00 91.81 98 ALA A C 1
ATOM 768 O O . ALA A 1 98 ? 22.732 5.449 -35.694 1.00 91.81 98 ALA A O 1
ATOM 769 N N . ARG A 1 99 ? 22.853 5.007 -33.511 1.00 91.88 99 ARG A N 1
ATOM 770 C CA . ARG A 1 99 ? 22.198 3.692 -33.618 1.00 91.88 99 ARG A CA 1
ATOM 771 C C . ARG A 1 99 ? 20.692 3.817 -33.838 1.00 91.88 99 ARG A C 1
ATOM 773 O O . ARG A 1 99 ? 20.094 2.914 -34.422 1.00 91.88 99 ARG A O 1
ATOM 780 N N . ARG A 1 100 ? 20.076 4.918 -33.395 1.00 91.94 100 ARG A N 1
ATOM 781 C CA . ARG A 1 100 ? 18.638 5.169 -33.545 1.00 91.94 100 ARG A CA 1
ATOM 782 C C . ARG A 1 100 ? 18.256 5.369 -35.002 1.00 91.94 100 ARG A C 1
ATOM 784 O O . ARG A 1 100 ? 17.233 4.839 -35.412 1.00 91.94 100 ARG A O 1
ATOM 791 N N . SER A 1 101 ? 19.087 6.025 -35.815 1.00 93.38 101 SER A N 1
ATOM 792 C CA . SER A 1 101 ? 18.819 6.157 -37.256 1.00 93.38 101 SER A CA 1
ATOM 793 C C . SER A 1 101 ? 18.818 4.792 -37.955 1.00 93.38 101 SER A C 1
ATOM 795 O O . SER A 1 101 ? 17.920 4.505 -38.748 1.00 93.38 101 SER A O 1
ATOM 797 N N . HIS A 1 102 ? 19.741 3.902 -37.575 1.00 94.19 102 HIS A N 1
ATOM 798 C CA . HIS A 1 102 ? 19.821 2.531 -38.091 1.00 94.19 102 HIS A CA 1
ATOM 799 C C . HIS A 1 102 ? 18.654 1.646 -37.623 1.00 94.19 102 HIS A C 1
ATOM 801 O O . HIS A 1 102 ? 18.287 0.696 -38.310 1.00 94.19 102 HIS A O 1
ATOM 807 N N . LEU A 1 103 ? 18.074 1.940 -36.457 1.00 95.19 103 LEU A N 1
ATOM 808 C CA . LEU A 1 103 ? 16.935 1.218 -35.885 1.00 95.19 103 LEU A CA 1
ATOM 809 C C . LEU A 1 103 ? 15.608 1.974 -36.036 1.00 95.19 103 LEU A C 1
ATOM 811 O O . LEU A 1 103 ? 14.609 1.531 -35.483 1.00 95.19 103 LEU A O 1
ATOM 815 N N . SER A 1 104 ? 15.568 3.076 -36.785 1.00 94.38 104 SER A N 1
ATOM 816 C CA . SER A 1 104 ? 14.419 3.992 -36.834 1.00 94.38 104 SER A CA 1
ATOM 817 C C . SER A 1 104 ? 13.137 3.286 -37.263 1.00 94.38 104 SER A C 1
ATOM 819 O O . SER A 1 104 ? 12.125 3.369 -36.576 1.00 94.38 104 SER A O 1
ATOM 821 N N . GLU A 1 105 ? 13.198 2.486 -38.329 1.00 94.81 105 GLU A N 1
ATOM 822 C CA . GLU A 1 105 ? 12.049 1.706 -38.794 1.00 94.81 105 GLU A CA 1
ATOM 823 C C . GLU A 1 105 ? 11.581 0.659 -37.775 1.00 94.81 105 GLU A C 1
ATOM 825 O O . GLU A 1 105 ? 10.384 0.385 -37.668 1.00 94.81 105 GLU A O 1
ATOM 830 N N . PHE A 1 106 ? 12.517 0.066 -37.027 1.00 94.44 106 PHE A N 1
ATOM 831 C CA . PHE A 1 106 ? 12.203 -0.893 -35.971 1.00 94.44 106 PHE A CA 1
ATOM 832 C C . PHE A 1 106 ? 11.558 -0.191 -34.777 1.00 94.44 106 PHE A C 1
ATOM 834 O O . PHE A 1 106 ? 10.538 -0.653 -34.280 1.00 94.44 106 PHE A O 1
ATOM 841 N N . ILE A 1 107 ? 12.086 0.960 -34.365 1.00 93.44 107 ILE A N 1
ATOM 842 C CA . ILE A 1 107 ? 11.531 1.781 -33.284 1.00 93.44 107 ILE A CA 1
ATOM 843 C C . ILE A 1 107 ? 10.123 2.252 -33.650 1.00 93.44 107 ILE A C 1
ATOM 845 O O . ILE A 1 107 ? 9.200 2.022 -32.874 1.00 93.44 107 ILE A O 1
ATOM 849 N N . SER A 1 108 ? 9.914 2.777 -34.862 1.00 92.56 108 SER A N 1
ATOM 850 C CA . SER A 1 108 ? 8.577 3.141 -35.345 1.00 92.56 108 SER A CA 1
ATOM 851 C C . SER A 1 108 ? 7.630 1.941 -35.387 1.00 92.56 108 SER A C 1
ATOM 853 O O . SER A 1 108 ? 6.447 2.078 -35.085 1.00 92.56 108 SER A O 1
ATOM 855 N N . PHE A 1 109 ? 8.126 0.746 -35.726 1.00 92.62 109 PHE A N 1
ATOM 856 C CA . PHE A 1 109 ? 7.335 -0.479 -35.622 1.00 92.62 109 PHE A CA 1
ATOM 857 C C . PHE A 1 109 ? 6.942 -0.784 -34.169 1.00 92.62 109 PHE A C 1
ATOM 859 O O . PHE A 1 109 ? 5.770 -1.057 -33.913 1.00 92.62 109 PHE A O 1
ATOM 866 N N . LEU A 1 110 ? 7.875 -0.708 -33.216 1.00 91.38 110 LEU A N 1
ATOM 867 C CA . LEU A 1 110 ? 7.594 -0.946 -31.795 1.00 91.38 110 LEU A CA 1
ATOM 868 C C . LEU A 1 110 ? 6.600 0.085 -31.233 1.00 91.38 110 LEU A C 1
ATOM 870 O O . LEU A 1 110 ? 5.670 -0.290 -30.518 1.00 91.38 110 LEU A O 1
ATOM 874 N N . GLU A 1 111 ? 6.743 1.359 -31.601 1.00 88.56 111 GLU A N 1
ATOM 875 C CA . GLU A 1 111 ? 5.835 2.451 -31.229 1.00 88.56 111 GLU A CA 1
ATOM 876 C C . GLU A 1 111 ? 4.444 2.303 -31.861 1.00 88.56 111 GLU A C 1
ATOM 878 O O . GLU A 1 111 ? 3.435 2.575 -31.212 1.00 88.56 111 GLU A O 1
ATOM 883 N N . ALA A 1 112 ? 4.365 1.830 -33.107 1.00 89.06 112 ALA A N 1
ATOM 884 C CA . ALA A 1 112 ? 3.092 1.564 -33.774 1.00 89.06 112 ALA A CA 1
ATOM 885 C C . ALA A 1 112 ? 2.378 0.343 -33.182 1.00 89.06 112 ALA A C 1
ATOM 887 O O . ALA A 1 112 ? 1.150 0.306 -33.119 1.00 89.06 112 ALA A O 1
ATOM 888 N N . GLN A 1 113 ? 3.139 -0.670 -32.762 1.00 84.25 113 GLN A N 1
ATOM 889 C CA . GLN A 1 113 ? 2.575 -1.861 -32.142 1.00 84.25 113 GLN A CA 1
ATOM 890 C C . GLN A 1 113 ? 2.189 -1.628 -30.682 1.00 84.25 113 GLN A C 1
ATOM 892 O O . GLN A 1 113 ? 1.269 -2.311 -30.232 1.00 84.25 113 GLN A O 1
ATOM 897 N N . LYS A 1 114 ? 2.886 -0.719 -29.963 1.00 70.50 114 LYS A N 1
ATOM 898 C CA . LYS A 1 114 ? 2.791 -0.469 -28.505 1.00 70.50 114 LYS A CA 1
ATOM 899 C C . LYS A 1 114 ? 2.158 -1.668 -27.789 1.00 70.50 114 LYS A C 1
ATOM 901 O O . LYS A 1 114 ? 1.054 -1.543 -27.251 1.00 70.50 114 LYS A O 1
ATOM 906 N N . PRO A 1 115 ? 2.768 -2.870 -27.845 1.00 63.12 115 PRO A N 1
ATOM 907 C CA . PRO A 1 115 ? 2.094 -4.043 -27.331 1.00 63.12 115 PRO A CA 1
ATOM 908 C C . PRO A 1 115 ? 1.871 -3.773 -25.858 1.00 63.12 115 PRO A C 1
ATOM 910 O O . PRO A 1 115 ? 2.838 -3.539 -25.134 1.00 63.12 115 PRO A O 1
ATOM 913 N N . LYS A 1 116 ? 0.608 -3.787 -25.419 1.00 59.91 116 LYS A N 1
ATOM 914 C CA . LYS A 1 116 ? 0.247 -3.549 -24.013 1.00 59.91 116 LYS A CA 1
ATOM 915 C C . LYS A 1 116 ? 1.091 -4.398 -23.051 1.00 59.91 116 LYS A C 1
ATOM 917 O O . LYS A 1 116 ? 1.312 -3.983 -21.928 1.00 59.91 116 LYS A O 1
ATOM 922 N N . ARG A 1 117 ? 1.603 -5.540 -23.534 1.00 56.47 117 ARG A N 1
ATOM 923 C CA . ARG A 1 117 ? 2.500 -6.461 -22.827 1.00 56.47 117 ARG A CA 1
ATOM 924 C C . ARG A 1 117 ? 3.991 -6.130 -22.849 1.00 56.47 117 ARG A C 1
ATOM 926 O O . ARG A 1 117 ? 4.703 -6.552 -21.953 1.00 56.47 117 ARG A O 1
ATOM 933 N N . MET A 1 118 ? 4.513 -5.418 -23.849 1.00 54.69 118 MET A N 1
ATOM 934 C CA . MET A 1 118 ? 5.961 -5.141 -23.906 1.00 54.69 118 MET A CA 1
ATOM 935 C C . MET A 1 118 ? 6.394 -4.192 -22.783 1.00 54.69 118 MET A C 1
ATOM 937 O O . MET A 1 118 ? 7.512 -4.273 -22.277 1.00 54.69 118 MET A O 1
ATOM 941 N N . TRP A 1 119 ? 5.457 -3.344 -22.371 1.00 61.66 119 TRP A N 1
ATOM 942 C CA . TRP A 1 119 ? 5.530 -2.438 -21.234 1.00 61.66 119 TRP A CA 1
ATOM 943 C C . TRP A 1 119 ? 4.738 -2.979 -20.043 1.00 61.66 119 TRP A C 1
ATOM 945 O O . TRP A 1 119 ? 4.329 -2.204 -19.191 1.00 61.66 119 TRP A O 1
ATOM 955 N N . GLU A 1 120 ? 4.483 -4.293 -19.966 1.00 65.38 120 GLU A N 1
ATOM 956 C CA . GLU A 1 120 ? 4.112 -4.885 -18.681 1.00 65.38 120 GLU A CA 1
ATOM 957 C C . GLU A 1 120 ? 5.358 -4.759 -17.801 1.00 65.38 120 GLU A C 1
ATOM 959 O O . GLU A 1 120 ? 6.306 -5.550 -17.842 1.00 65.38 120 GLU A O 1
ATOM 964 N N . GLU A 1 121 ? 5.421 -3.617 -17.129 1.00 81.31 121 GLU A N 1
ATOM 965 C CA . GLU A 1 121 ? 6.502 -3.234 -16.260 1.00 81.31 121 GLU A CA 1
ATOM 966 C C . GLU A 1 121 ? 6.474 -4.209 -15.093 1.00 81.31 121 GLU A C 1
ATOM 968 O O . GLU A 1 121 ? 5.489 -4.359 -14.375 1.00 81.31 121 GLU A O 1
ATOM 973 N N . THR A 1 122 ? 7.537 -4.992 -14.986 1.00 88.25 122 THR A N 1
ATOM 974 C CA . THR A 1 122 ? 7.774 -5.842 -13.832 1.00 88.25 122 THR A CA 1
ATOM 975 C C . THR A 1 122 ? 8.572 -5.052 -12.821 1.00 88.25 122 THR A C 1
ATOM 977 O O . THR A 1 122 ? 9.527 -4.369 -13.200 1.00 88.25 122 THR A O 1
ATOM 980 N N . LEU A 1 123 ? 8.284 -5.211 -11.535 1.00 89.69 123 LEU A N 1
ATOM 981 C CA . LEU A 1 123 ? 9.161 -4.655 -10.512 1.00 89.69 123 LEU A CA 1
ATOM 982 C C . LEU A 1 123 ? 10.531 -5.329 -10.560 1.00 89.69 123 LEU A C 1
ATOM 984 O O . LEU A 1 123 ? 10.651 -6.544 -10.428 1.00 89.69 123 LEU A O 1
ATOM 988 N N . ALA A 1 124 ? 11.593 -4.544 -10.703 1.00 85.88 124 ALA A N 1
ATOM 989 C CA . ALA A 1 124 ? 12.957 -5.070 -10.716 1.00 85.88 124 ALA A CA 1
ATOM 990 C C . ALA A 1 124 ? 13.504 -5.390 -9.307 1.00 85.88 124 ALA A C 1
ATOM 992 O O . ALA A 1 124 ? 14.596 -5.952 -9.176 1.00 85.88 124 ALA A O 1
ATOM 993 N N . PHE A 1 125 ? 12.767 -5.045 -8.245 1.00 85.75 125 PHE A N 1
ATOM 994 C CA . PHE A 1 125 ? 13.269 -5.039 -6.874 1.00 85.75 125 PHE A CA 1
ATOM 995 C C . PHE A 1 125 ? 12.196 -5.359 -5.823 1.00 85.75 125 PHE A C 1
ATOM 997 O O . PHE A 1 125 ? 11.004 -5.441 -6.112 1.00 85.75 125 PHE A O 1
ATOM 1004 N N . GLY A 1 126 ? 12.657 -5.508 -4.578 1.00 89.31 126 GLY A N 1
ATOM 1005 C CA . GLY A 1 126 ? 11.806 -5.611 -3.396 1.00 89.31 126 GLY A CA 1
ATOM 1006 C C . GLY A 1 126 ? 11.026 -6.920 -3.281 1.00 89.31 126 GLY A C 1
ATOM 1007 O O . GLY A 1 126 ? 11.332 -7.915 -3.938 1.00 89.31 126 GLY A O 1
ATOM 1008 N N . LYS A 1 127 ? 10.010 -6.910 -2.406 1.00 88.56 127 LYS A N 1
ATOM 1009 C CA . LYS A 1 127 ? 9.162 -8.072 -2.074 1.00 88.56 127 LYS A CA 1
ATOM 1010 C C . LYS A 1 127 ? 8.464 -8.668 -3.299 1.00 88.56 127 LYS A C 1
ATOM 1012 O O . LYS A 1 127 ? 8.212 -9.866 -3.333 1.00 88.56 127 LYS A O 1
ATOM 1017 N N . HIS A 1 128 ? 8.161 -7.829 -4.284 1.00 93.06 128 HIS A N 1
ATOM 1018 C CA . HIS A 1 128 ? 7.388 -8.193 -5.468 1.00 93.06 128 HIS A CA 1
ATOM 1019 C C . HIS A 1 128 ? 8.232 -8.213 -6.747 1.00 93.06 128 HIS A C 1
ATOM 1021 O O . HIS A 1 128 ? 7.721 -8.009 -7.846 1.00 93.06 128 HIS A O 1
ATOM 1027 N N . LYS A 1 129 ? 9.541 -8.454 -6.615 1.00 91.12 129 LYS A N 1
ATOM 1028 C CA . LYS A 1 129 ? 10.457 -8.539 -7.753 1.00 91.12 129 LYS A CA 1
ATOM 1029 C C . LYS A 1 129 ? 9.987 -9.583 -8.774 1.00 91.12 129 LYS A C 1
ATOM 1031 O O . LYS A 1 129 ? 9.729 -10.731 -8.425 1.00 91.12 129 LYS A O 1
ATOM 1036 N N . GLY A 1 130 ? 9.948 -9.188 -10.043 1.00 86.75 130 GLY A N 1
ATOM 1037 C CA . GLY A 1 130 ? 9.532 -10.010 -11.178 1.00 86.75 130 GLY A CA 1
ATOM 1038 C C . GLY A 1 130 ? 8.019 -10.074 -11.395 1.00 86.75 130 GLY A C 1
ATOM 1039 O O . GLY A 1 130 ? 7.598 -10.598 -12.421 1.00 86.75 130 GLY A O 1
ATOM 1040 N N . LEU A 1 131 ? 7.209 -9.534 -10.477 1.00 91.81 131 LEU A N 1
ATOM 1041 C CA . LEU A 1 131 ? 5.763 -9.417 -10.665 1.00 91.81 131 LEU A CA 1
ATOM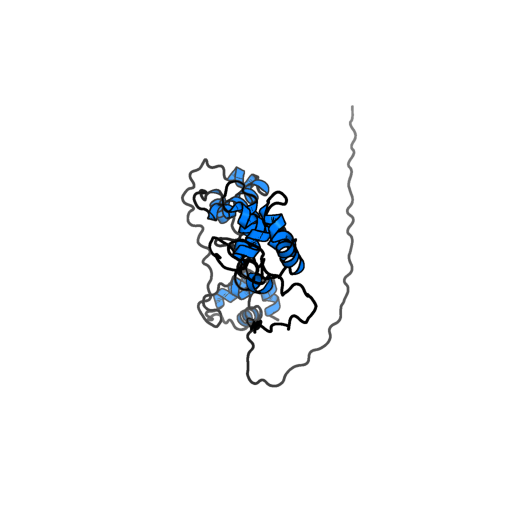 1042 C C . LEU A 1 131 ? 5.429 -8.199 -11.521 1.00 91.81 131 LEU A C 1
ATOM 1044 O O . LEU A 1 131 ? 6.129 -7.183 -11.457 1.00 91.81 131 LEU A O 1
ATOM 1048 N N . LEU A 1 132 ? 4.354 -8.307 -12.303 1.00 91.44 132 LEU A N 1
ATOM 1049 C CA . LEU A 1 132 ? 3.832 -7.201 -13.099 1.00 91.44 132 LEU A CA 1
ATOM 1050 C C . LEU A 1 132 ? 3.298 -6.101 -12.184 1.00 91.44 132 LEU A C 1
ATOM 1052 O O . LEU A 1 132 ? 2.744 -6.389 -11.124 1.00 91.44 132 LEU A O 1
ATOM 1056 N N . TYR A 1 133 ? 3.385 -4.847 -12.620 1.00 92.44 133 TYR A N 1
ATOM 1057 C CA . TYR A 1 133 ? 2.809 -3.721 -11.887 1.00 92.44 133 TYR A CA 1
ATOM 1058 C C . TYR A 1 133 ? 1.320 -3.937 -11.608 1.00 92.44 133 TYR A C 1
ATOM 1060 O O . TYR A 1 133 ? 0.871 -3.681 -10.496 1.00 92.44 133 TYR A O 1
ATOM 1068 N N . ASP A 1 134 ? 0.589 -4.523 -12.561 1.00 89.12 134 ASP A N 1
ATOM 1069 C CA . ASP A 1 134 ? -0.823 -4.885 -12.406 1.00 89.12 134 ASP A CA 1
ATOM 1070 C C . ASP A 1 134 ? -1.072 -5.879 -11.265 1.00 89.12 134 ASP A C 1
ATOM 1072 O O . ASP A 1 134 ? -1.991 -5.699 -10.460 1.00 89.12 134 ASP A O 1
ATOM 1076 N N . ASP A 1 135 ? -0.218 -6.898 -11.154 1.00 90.50 135 ASP A N 1
ATOM 1077 C CA . ASP A 1 135 ? -0.301 -7.893 -10.087 1.00 90.50 135 ASP A CA 1
ATOM 1078 C C . ASP A 1 135 ? 0.032 -7.265 -8.736 1.00 90.50 135 ASP A C 1
ATOM 1080 O O . ASP A 1 135 ? -0.635 -7.544 -7.742 1.00 90.50 135 ASP A O 1
ATOM 1084 N N . VAL A 1 136 ? 1.051 -6.410 -8.682 1.00 93.38 136 VAL A N 1
ATOM 1085 C CA . VAL A 1 136 ? 1.457 -5.716 -7.453 1.00 93.38 136 VAL A CA 1
ATOM 1086 C C . VAL A 1 136 ? 0.335 -4.803 -6.980 1.00 93.38 136 VAL A C 1
ATOM 1088 O O . VAL A 1 136 ? -0.072 -4.876 -5.824 1.00 93.38 136 VAL A O 1
ATOM 1091 N N . PHE A 1 137 ? -0.195 -3.994 -7.894 1.00 89.94 137 PHE A N 1
ATOM 1092 C CA . PHE A 1 137 ? -1.284 -3.059 -7.650 1.00 89.94 137 PHE A CA 1
ATOM 1093 C C . PHE A 1 137 ? -2.544 -3.761 -7.149 1.00 89.94 137 PHE A C 1
ATOM 1095 O O . PHE A 1 137 ? -3.140 -3.348 -6.154 1.00 89.94 137 PHE A O 1
ATOM 1102 N N . SER A 1 138 ? -2.910 -4.872 -7.787 1.00 85.88 138 SER A N 1
ATOM 1103 C CA . SER A 1 138 ? -4.119 -5.621 -7.439 1.00 85.88 138 SER A CA 1
ATOM 1104 C C . SER A 1 138 ? -3.976 -6.431 -6.148 1.00 85.88 138 SER A C 1
ATOM 1106 O O . SER A 1 138 ? -4.950 -6.588 -5.410 1.00 85.88 138 SER A O 1
ATOM 1108 N N . ASN A 1 139 ? -2.784 -6.969 -5.865 1.00 85.38 139 ASN A N 1
ATOM 1109 C CA . ASN A 1 139 ? -2.580 -7.892 -4.744 1.00 85.38 139 ASN A CA 1
ATOM 1110 C C . ASN A 1 139 ? -2.009 -7.223 -3.482 1.00 85.38 139 ASN A C 1
ATOM 1112 O O . ASN A 1 139 ? -2.196 -7.752 -2.384 1.00 85.38 139 ASN A O 1
ATOM 1116 N N . ASP A 1 140 ? -1.308 -6.093 -3.604 1.00 87.81 140 ASP A N 1
ATOM 1117 C CA . ASP A 1 140 ? -0.642 -5.412 -2.488 1.00 87.81 140 ASP A CA 1
ATOM 1118 C C . ASP A 1 140 ? -0.663 -3.883 -2.660 1.00 87.81 140 ASP A C 1
ATOM 1120 O O . ASP A 1 140 ? 0.375 -3.228 -2.770 1.00 87.81 140 ASP A O 1
ATOM 1124 N N . GLY A 1 141 ? -1.864 -3.295 -2.624 1.00 84.38 141 GLY A N 1
ATOM 1125 C CA . GLY A 1 141 ? -2.053 -1.845 -2.768 1.00 84.38 141 GLY A CA 1
ATOM 1126 C C . GLY A 1 141 ? -1.259 -0.993 -1.764 1.00 84.38 141 GLY A C 1
ATOM 1127 O O . GLY A 1 141 ? -0.962 0.165 -2.033 1.00 84.38 141 GLY A O 1
ATOM 1128 N N . LEU A 1 142 ? -0.836 -1.564 -0.632 1.00 78.81 142 LEU A N 1
ATOM 1129 C CA . LEU A 1 142 ? 0.032 -0.878 0.331 1.00 78.81 142 LEU A CA 1
ATOM 1130 C C . LEU A 1 142 ? 1.458 -0.733 -0.180 1.00 78.81 142 LEU A C 1
ATOM 1132 O O . LEU A 1 142 ? 2.079 0.311 0.002 1.00 78.81 142 LEU A O 1
ATOM 1136 N N . TYR A 1 143 ? 1.971 -1.783 -0.818 1.00 86.25 143 TYR A N 1
ATOM 1137 C CA . TYR A 1 143 ? 3.268 -1.731 -1.469 1.00 86.25 143 TYR A CA 1
ATOM 1138 C C . TYR A 1 143 ? 3.244 -0.759 -2.650 1.00 86.25 143 TYR A C 1
ATOM 1140 O O . TYR A 1 143 ? 4.174 0.024 -2.812 1.00 86.25 143 TYR A O 1
ATOM 1148 N N . SER A 1 144 ? 2.153 -0.741 -3.418 1.00 90.06 144 SER A N 1
ATOM 1149 C CA . SER A 1 144 ? 1.945 0.228 -4.500 1.00 90.06 144 SER A CA 1
ATOM 1150 C C . SER A 1 144 ? 1.905 1.668 -3.999 1.00 90.06 144 SER A C 1
ATOM 1152 O O . SER A 1 144 ? 2.579 2.526 -4.558 1.00 90.06 144 SER A O 1
ATOM 1154 N N . LEU A 1 145 ? 1.189 1.935 -2.904 1.00 85.00 145 LEU A N 1
ATOM 1155 C CA . LEU A 1 145 ? 1.162 3.266 -2.298 1.00 85.00 145 LEU A CA 1
ATOM 1156 C C . LEU A 1 145 ? 2.539 3.674 -1.753 1.00 85.00 145 LEU A C 1
ATOM 1158 O O . LEU A 1 145 ? 2.946 4.826 -1.895 1.00 85.00 145 LEU A O 1
ATOM 1162 N N . TRP A 1 146 ? 3.281 2.728 -1.168 1.00 86.00 146 TRP A N 1
ATOM 1163 C CA . TRP A 1 146 ? 4.663 2.964 -0.755 1.00 86.00 146 TRP A CA 1
ATOM 1164 C C . TRP A 1 146 ? 5.556 3.323 -1.948 1.00 86.00 146 TRP A C 1
ATOM 1166 O O . TRP A 1 146 ? 6.276 4.310 -1.857 1.00 86.00 146 TRP A O 1
ATOM 1176 N N . LEU A 1 147 ? 5.469 2.603 -3.075 1.00 88.50 147 LEU A N 1
ATOM 1177 C CA . LEU A 1 147 ? 6.220 2.919 -4.300 1.00 88.50 147 LEU A CA 1
ATOM 1178 C C . LEU A 1 147 ? 5.918 4.333 -4.808 1.00 88.50 147 LEU A C 1
ATOM 1180 O O . LEU A 1 147 ? 6.852 5.093 -5.068 1.00 88.50 147 LEU A O 1
ATOM 1184 N N . VAL A 1 148 ? 4.628 4.688 -4.860 1.00 89.06 148 VAL A N 1
ATOM 1185 C CA . VAL A 1 148 ? 4.151 6.011 -5.292 1.00 89.06 148 VAL A CA 1
ATOM 1186 C C . VAL A 1 148 ? 4.726 7.134 -4.435 1.00 89.06 148 VAL A C 1
ATOM 1188 O O . VAL A 1 148 ? 5.118 8.176 -4.949 1.00 89.06 148 VAL A O 1
ATOM 1191 N N . ARG A 1 149 ? 4.813 6.939 -3.117 1.00 82.88 149 ARG A N 1
ATOM 1192 C CA . ARG A 1 149 ? 5.394 7.950 -2.221 1.00 82.88 149 ARG A CA 1
ATOM 1193 C C . ARG A 1 149 ? 6.913 7.960 -2.251 1.00 82.88 149 ARG A C 1
ATOM 1195 O O . ARG A 1 149 ? 7.530 9.021 -2.196 1.00 82.88 149 ARG A O 1
ATOM 1202 N N . TYR A 1 150 ? 7.520 6.783 -2.339 1.00 84.25 150 TYR A N 1
ATOM 1203 C CA . TYR A 1 150 ? 8.968 6.639 -2.328 1.00 84.25 150 TYR A CA 1
ATOM 1204 C C . TYR A 1 150 ? 9.615 7.224 -3.591 1.00 84.25 150 TYR A C 1
ATOM 1206 O O . TYR A 1 150 ? 10.766 7.652 -3.530 1.00 84.25 150 TYR A O 1
ATOM 1214 N N . SER A 1 151 ? 8.888 7.322 -4.713 1.00 85.62 151 SER A N 1
ATOM 1215 C CA . SER A 1 151 ? 9.396 7.956 -5.940 1.00 85.62 151 SER A CA 1
ATOM 1216 C C . SER A 1 151 ? 9.751 9.439 -5.769 1.00 85.62 151 SER A C 1
ATOM 1218 O O . SER A 1 151 ? 10.561 9.960 -6.535 1.00 85.62 151 SER A O 1
ATOM 1220 N N . GLY A 1 152 ? 9.198 10.111 -4.752 1.00 80.75 152 GLY A N 1
ATOM 1221 C CA . GLY A 1 152 ? 9.550 11.487 -4.396 1.00 80.75 152 GLY A CA 1
ATOM 1222 C C . GLY A 1 152 ? 10.899 11.636 -3.681 1.00 80.75 152 GLY A C 1
ATOM 1223 O O . GLY A 1 152 ? 11.348 12.761 -3.478 1.00 80.75 152 GLY A O 1
ATOM 1224 N N . ASN A 1 153 ? 11.557 10.537 -3.292 1.00 8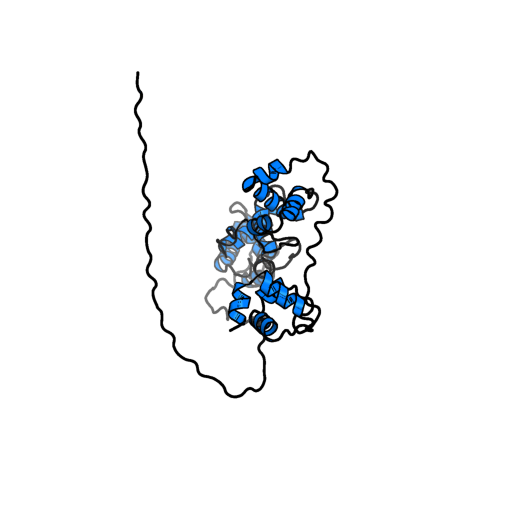1.12 153 ASN A N 1
ATOM 1225 C CA . ASN A 1 153 ? 12.845 10.587 -2.603 1.00 81.12 153 ASN A CA 1
ATOM 1226 C C . ASN A 1 153 ? 14.019 10.588 -3.613 1.00 81.12 153 ASN A C 1
ATOM 1228 O O . ASN A 1 153 ? 14.240 9.575 -4.285 1.00 81.12 153 ASN A O 1
ATOM 1232 N N . PRO A 1 154 ? 14.806 11.680 -3.705 1.00 62.44 154 PRO A N 1
ATOM 1233 C CA . PRO A 1 154 ? 15.852 11.844 -4.718 1.00 62.44 154 PRO A CA 1
ATOM 1234 C C . PRO A 1 154 ? 17.127 11.023 -4.468 1.00 62.44 154 PRO A C 1
ATOM 1236 O O . PRO A 1 154 ? 18.023 11.018 -5.308 1.00 62.44 154 PRO A O 1
ATOM 1239 N N . ALA A 1 155 ? 17.259 10.351 -3.319 1.00 61.97 155 ALA A N 1
ATOM 1240 C CA . ALA A 1 155 ? 18.542 9.795 -2.880 1.00 61.97 155 ALA A CA 1
ATOM 1241 C C . ALA A 1 155 ? 18.725 8.288 -3.146 1.00 61.97 155 ALA A C 1
ATOM 1243 O O . ALA A 1 155 ? 19.663 7.687 -2.619 1.00 61.97 155 ALA A O 1
ATOM 1244 N N . SER A 1 156 ? 17.845 7.640 -3.920 1.00 71.00 156 SER A N 1
ATOM 1245 C CA . SER A 1 156 ? 17.902 6.182 -4.105 1.00 71.00 156 SER A CA 1
ATOM 1246 C C . SER A 1 156 ? 18.114 5.766 -5.560 1.00 71.00 156 SER A C 1
ATOM 1248 O O . SER A 1 156 ? 17.472 6.268 -6.477 1.00 71.00 156 SER A O 1
ATOM 1250 N N . TRP A 1 157 ? 18.947 4.745 -5.770 1.00 78.00 157 TRP A N 1
ATOM 1251 C CA . TRP A 1 157 ? 19.078 4.059 -7.064 1.00 78.00 157 TRP A CA 1
ATOM 1252 C C . TRP A 1 157 ? 17.755 3.425 -7.542 1.00 78.00 157 TRP A C 1
ATOM 1254 O O . TRP A 1 157 ? 17.616 3.070 -8.711 1.00 78.00 157 TRP A O 1
ATOM 1264 N N . LEU A 1 158 ? 16.778 3.292 -6.641 1.00 80.81 158 LEU A N 1
ATOM 1265 C CA . LEU A 1 158 ? 15.431 2.794 -6.906 1.00 80.81 158 LEU A CA 1
ATOM 1266 C C . LEU A 1 158 ? 14.520 3.851 -7.538 1.00 80.81 158 LEU A C 1
ATOM 1268 O O . LEU A 1 158 ? 13.464 3.491 -8.054 1.00 80.81 158 LEU A O 1
ATOM 1272 N N . GLN A 1 159 ? 14.922 5.126 -7.540 1.00 80.62 159 GLN A N 1
ATOM 1273 C CA . GLN A 1 159 ? 14.064 6.243 -7.930 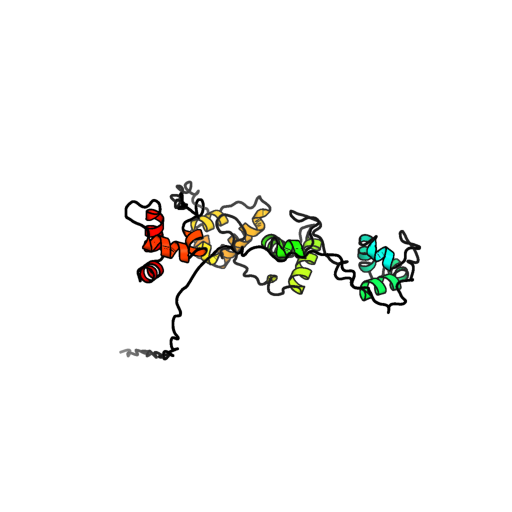1.00 80.62 159 GLN A CA 1
ATOM 1274 C C . GLN A 1 159 ? 13.469 6.065 -9.328 1.00 80.62 159 GLN A C 1
ATOM 1276 O O . GLN A 1 159 ? 12.260 6.178 -9.472 1.00 80.62 159 GLN A O 1
ATOM 1281 N N . ASN A 1 160 ? 14.270 5.695 -10.331 1.00 79.94 160 ASN A N 1
ATOM 1282 C CA . ASN A 1 160 ? 13.771 5.521 -11.701 1.00 79.94 160 ASN A CA 1
ATOM 1283 C C . ASN A 1 160 ? 12.701 4.428 -11.806 1.00 79.94 160 ASN A C 1
ATOM 1285 O O . ASN A 1 160 ? 11.740 4.586 -12.543 1.00 79.94 160 ASN A O 1
ATOM 1289 N N . GLN A 1 161 ? 12.847 3.332 -11.058 1.00 83.75 161 GLN A N 1
ATOM 1290 C CA . GLN A 1 161 ? 11.883 2.228 -11.082 1.00 83.75 161 GLN A CA 1
ATOM 1291 C C . GLN A 1 161 ? 10.631 2.536 -10.252 1.00 83.75 161 GLN A C 1
ATOM 1293 O O . GLN A 1 161 ? 9.543 2.063 -10.570 1.00 83.75 161 GLN A O 1
ATOM 1298 N N . CYS A 1 162 ? 10.769 3.316 -9.176 1.00 86.88 162 CYS A N 1
ATOM 1299 C CA . CYS A 1 162 ? 9.613 3.829 -8.453 1.00 86.88 162 CYS A CA 1
ATOM 1300 C C . CYS A 1 162 ? 8.858 4.856 -9.300 1.00 86.88 162 CYS A C 1
ATOM 1302 O O . CYS A 1 162 ? 7.642 4.792 -9.331 1.00 86.88 162 CYS A O 1
ATOM 1304 N N . LEU A 1 163 ? 9.552 5.752 -10.012 1.00 87.00 163 LEU A N 1
ATOM 1305 C CA . LEU A 1 163 ? 8.939 6.748 -10.896 1.00 87.00 163 LEU A CA 1
ATOM 1306 C C . LEU A 1 163 ? 8.135 6.089 -12.015 1.00 87.00 163 LEU A C 1
ATOM 1308 O O . LEU A 1 163 ? 6.978 6.444 -12.185 1.00 87.00 163 LEU A O 1
ATOM 1312 N N . THR A 1 164 ? 8.679 5.068 -12.688 1.00 88.62 164 THR A N 1
ATOM 1313 C CA . THR A 1 164 ? 7.912 4.328 -13.707 1.00 88.62 164 THR A CA 1
ATOM 1314 C C . THR A 1 164 ? 6.660 3.685 -13.112 1.00 88.62 164 THR A C 1
ATOM 1316 O O . THR A 1 164 ? 5.582 3.788 -13.687 1.00 88.62 164 THR A O 1
ATOM 1319 N N . PHE A 1 165 ? 6.761 3.093 -11.914 1.00 90.25 165 PHE A N 1
ATOM 1320 C CA . PHE A 1 165 ? 5.589 2.560 -11.210 1.00 90.25 165 PHE A CA 1
ATOM 1321 C C . PHE A 1 165 ? 4.577 3.648 -10.849 1.00 90.25 165 PHE A C 1
ATOM 1323 O O . PHE A 1 165 ? 3.369 3.435 -10.970 1.00 90.25 165 PHE A O 1
ATOM 1330 N N . THR A 1 166 ? 5.054 4.803 -10.396 1.00 89.75 166 THR A N 1
ATOM 1331 C CA . THR A 1 166 ? 4.219 5.946 -10.035 1.00 89.75 166 THR A CA 1
ATOM 1332 C C . THR A 1 166 ? 3.469 6.485 -11.241 1.00 89.75 166 THR A C 1
ATOM 1334 O O . THR A 1 166 ? 2.249 6.611 -11.162 1.00 89.75 166 THR A O 1
ATOM 1337 N N . ASP A 1 167 ? 4.166 6.737 -12.347 1.00 88.38 167 ASP A N 1
ATOM 1338 C CA . ASP A 1 167 ? 3.580 7.239 -13.591 1.00 88.38 167 ASP A CA 1
ATOM 1339 C C . ASP A 1 167 ? 2.528 6.253 -14.112 1.00 88.38 167 ASP A C 1
ATOM 1341 O O . ASP A 1 167 ? 1.376 6.630 -14.330 1.00 88.38 167 ASP A O 1
ATOM 1345 N N . TRP A 1 168 ? 2.870 4.959 -14.171 1.00 91.38 168 TRP A N 1
ATOM 1346 C CA . TRP A 1 168 ? 1.932 3.897 -14.543 1.00 91.38 168 TRP A CA 1
ATOM 1347 C C . TRP A 1 168 ? 0.686 3.877 -13.648 1.00 91.38 168 TRP A C 1
ATOM 1349 O O . TRP A 1 168 ? -0.444 3.729 -14.123 1.00 91.38 168 TRP A O 1
ATOM 1359 N N . THR A 1 169 ? 0.878 4.037 -12.337 1.00 89.88 169 THR A N 1
ATOM 1360 C CA . THR A 1 169 ? -0.222 4.025 -11.367 1.00 89.88 169 THR A CA 1
ATOM 1361 C C . THR A 1 169 ? -1.123 5.247 -11.534 1.00 89.88 169 THR A C 1
ATOM 1363 O O . THR A 1 169 ? -2.343 5.102 -11.503 1.00 89.88 169 THR A O 1
ATOM 1366 N N . GLN A 1 170 ? -0.542 6.431 -11.746 1.00 87.44 170 GLN A N 1
ATOM 1367 C CA . GLN A 1 170 ? -1.277 7.682 -11.955 1.00 87.44 170 GLN A CA 1
ATOM 1368 C C . GLN A 1 170 ? -2.054 7.689 -13.274 1.00 87.44 170 GLN A C 1
ATOM 1370 O O . GLN A 1 170 ? -3.186 8.166 -13.303 1.00 87.44 170 GLN A O 1
ATOM 1375 N N . GLU A 1 171 ? -1.487 7.137 -14.350 1.00 86.38 171 GLU A N 1
ATOM 1376 C CA . GLU A 1 171 ? -2.193 6.980 -15.626 1.00 86.38 171 GLU A CA 1
ATOM 1377 C C . GLU A 1 171 ? -3.395 6.038 -15.500 1.00 86.38 171 GLU A C 1
ATOM 1379 O O . GLU A 1 171 ? -4.453 6.276 -16.089 1.00 86.38 171 GLU A O 1
ATOM 1384 N N . ARG A 1 172 ? -3.236 4.954 -14.733 1.00 86.19 172 ARG A N 1
ATOM 1385 C CA . ARG A 1 172 ? -4.272 3.935 -14.569 1.00 86.19 172 ARG A CA 1
ATOM 1386 C C . ARG A 1 172 ? -5.391 4.367 -13.627 1.00 86.19 172 ARG A C 1
ATOM 1388 O O . ARG A 1 172 ? -6.562 4.125 -13.918 1.00 86.19 172 ARG A O 1
ATOM 1395 N N . ASP A 1 173 ? -5.024 4.934 -12.487 1.00 85.75 173 ASP A N 1
ATOM 1396 C CA . ASP A 1 173 ? -5.943 5.400 -11.459 1.00 85.75 173 ASP A CA 1
ATOM 1397 C C . ASP A 1 173 ? -5.418 6.719 -10.867 1.00 85.75 173 ASP A C 1
ATOM 1399 O O . ASP A 1 173 ? -4.680 6.720 -9.876 1.00 85.75 173 ASP A O 1
ATOM 1403 N N . PRO A 1 174 ? -5.820 7.868 -11.443 1.00 84.56 174 PRO A N 1
ATOM 1404 C CA . PRO A 1 174 ? -5.420 9.181 -10.944 1.00 84.56 174 PRO A CA 1
ATOM 1405 C C . PRO A 1 174 ? -5.828 9.419 -9.486 1.00 84.56 174 PRO A C 1
ATOM 1407 O O . PRO A 1 174 ? -5.199 10.213 -8.788 1.00 84.56 174 PRO A O 1
ATOM 1410 N N . GLN A 1 175 ? -6.875 8.733 -9.007 1.00 78.88 175 GLN A N 1
ATOM 1411 C CA . GLN A 1 175 ? -7.322 8.843 -7.622 1.00 78.88 175 GLN A CA 1
ATOM 1412 C C . GLN A 1 175 ? -6.468 8.003 -6.676 1.00 78.88 175 GLN A C 1
ATOM 1414 O O . GLN A 1 175 ? -6.484 8.262 -5.478 1.00 78.88 175 GLN A O 1
ATOM 1419 N N . PHE A 1 176 ? -5.677 7.052 -7.172 1.00 79.50 176 PHE A N 1
ATOM 1420 C CA . PHE A 1 176 ? -4.808 6.231 -6.333 1.00 79.50 176 PHE A CA 1
ATOM 1421 C C . PHE A 1 176 ? -3.705 7.049 -5.657 1.00 79.50 176 PHE A C 1
ATOM 1423 O O . PHE A 1 176 ? -3.401 6.832 -4.488 1.00 79.50 176 PHE A O 1
ATOM 1430 N N . ALA A 1 177 ? -3.148 8.042 -6.355 1.00 66.38 177 ALA A N 1
ATOM 1431 C CA . ALA A 1 177 ? -2.219 9.000 -5.752 1.00 66.38 177 ALA A CA 1
ATOM 1432 C C . ALA A 1 177 ? -2.909 9.929 -4.731 1.00 66.38 177 ALA A C 1
ATOM 1434 O O . ALA A 1 177 ? -2.244 10.520 -3.882 1.00 66.38 177 ALA A O 1
ATOM 1435 N N . ILE A 1 178 ? -4.240 10.031 -4.809 1.00 66.56 178 ILE A N 1
ATOM 1436 C CA . ILE A 1 178 ? -5.103 10.822 -3.925 1.00 66.56 178 ILE A CA 1
ATOM 1437 C C . ILE A 1 178 ? -5.681 9.954 -2.790 1.00 66.56 178 ILE A C 1
ATOM 1439 O O . ILE A 1 178 ? -6.220 10.517 -1.835 1.00 66.56 178 ILE A O 1
ATOM 1443 N N . LEU A 1 179 ? -5.569 8.611 -2.856 1.00 59.75 179 LEU A N 1
ATOM 1444 C CA . LEU A 1 179 ? -6.069 7.700 -1.820 1.00 59.75 179 LEU A CA 1
ATOM 1445 C C . LEU A 1 179 ? -5.599 8.205 -0.470 1.00 59.75 179 LEU A C 1
ATOM 1447 O O . LEU A 1 179 ? -4.403 8.456 -0.291 1.00 59.75 179 LEU A O 1
ATOM 1451 N N . GLU A 1 180 ? -6.582 8.403 0.416 1.00 61.09 180 GLU A N 1
ATOM 1452 C CA . GLU A 1 180 ? -6.465 9.381 1.486 1.00 61.09 180 GLU A CA 1
ATOM 1453 C C . GLU A 1 180 ? -5.121 9.247 2.192 1.00 61.09 180 GLU A C 1
ATOM 1455 O O . GLU A 1 180 ? -4.788 8.150 2.666 1.00 61.09 180 GLU A O 1
ATOM 1460 N N . PRO A 1 181 ? -4.343 10.344 2.266 1.00 65.06 181 PRO A N 1
ATOM 1461 C CA . PRO A 1 181 ? -2.985 10.307 2.777 1.00 65.06 181 PRO A CA 1
ATOM 1462 C C . PRO A 1 181 ? -2.878 9.739 4.196 1.00 65.06 181 PRO A C 1
ATOM 1464 O O . PRO A 1 181 ? -1.793 9.348 4.631 1.00 65.06 181 PRO A O 1
ATOM 1467 N N . ASP A 1 182 ? -4.020 9.613 4.856 1.00 82.69 182 ASP A N 1
ATOM 1468 C CA . ASP A 1 182 ? -4.185 9.372 6.260 1.00 82.69 182 ASP A CA 1
ATOM 1469 C C . ASP A 1 182 ? -4.515 7.911 6.580 1.00 82.69 182 ASP A C 1
ATOM 1471 O O . ASP A 1 182 ? -5.138 7.666 7.598 1.00 82.69 182 ASP A O 1
ATOM 1475 N N . MET A 1 183 ? -4.170 6.910 5.762 1.00 86.94 183 MET A N 1
ATOM 1476 C CA . MET A 1 183 ? -4.407 5.502 6.124 1.00 86.94 183 MET A CA 1
ATOM 1477 C C . MET A 1 183 ? -3.165 4.840 6.737 1.00 86.94 183 MET A C 1
ATOM 1479 O O . MET A 1 183 ? -2.064 4.880 6.188 1.00 86.94 183 MET A O 1
ATOM 1483 N N . CYS A 1 184 ? -3.338 4.159 7.870 1.00 87.38 184 CYS A N 1
ATOM 1484 C CA . CYS A 1 184 ? -2.281 3.373 8.489 1.00 87.38 184 CYS A CA 1
ATOM 1485 C C . CYS A 1 184 ? -2.108 2.041 7.772 1.00 87.38 184 CYS A C 1
ATOM 1487 O O . CYS A 1 184 ? -2.990 1.185 7.768 1.00 87.38 184 CYS A O 1
ATOM 1489 N N . LEU A 1 185 ? -0.944 1.852 7.160 1.00 82.19 185 LEU A N 1
ATOM 1490 C CA . LEU A 1 185 ? -0.648 0.681 6.334 1.00 82.19 185 LEU A CA 1
ATOM 1491 C C . LEU A 1 185 ? 0.079 -0.428 7.113 1.00 82.19 185 LEU A C 1
ATOM 1493 O O . LEU A 1 185 ? 0.413 -1.473 6.553 1.00 82.19 185 LEU A O 1
ATOM 1497 N N . PHE A 1 186 ? 0.327 -0.223 8.407 1.00 83.75 186 PHE A N 1
ATOM 1498 C CA . PHE A 1 186 ? 1.186 -1.082 9.215 1.00 83.75 186 PHE A CA 1
ATOM 1499 C C . PHE A 1 186 ? 0.648 -1.285 10.639 1.00 83.75 186 PHE A C 1
ATOM 1501 O O . PHE A 1 186 ? -0.293 -0.634 11.089 1.00 83.75 186 PHE A O 1
ATOM 1508 N N . GLY A 1 187 ? 1.252 -2.241 11.347 1.00 88.44 187 GLY A N 1
ATOM 1509 C CA . GLY A 1 187 ? 0.986 -2.498 12.760 1.00 88.44 187 GLY A CA 1
ATOM 1510 C C . GLY A 1 187 ? -0.451 -2.917 13.095 1.00 88.44 187 GLY A C 1
ATOM 1511 O O . GLY A 1 187 ? -1.185 -3.462 12.270 1.00 88.44 187 GLY A O 1
ATOM 1512 N N . LYS A 1 188 ? -0.835 -2.689 14.358 1.00 90.25 188 LYS A N 1
ATOM 1513 C CA . LYS A 1 188 ? -2.131 -3.087 14.945 1.00 90.25 188 LYS A CA 1
ATOM 1514 C C . LYS A 1 188 ? -3.328 -2.424 14.255 1.00 90.25 188 LYS A C 1
ATOM 1516 O O . LYS A 1 188 ? -4.411 -3.000 14.233 1.00 90.25 188 LYS A O 1
ATOM 1521 N N . HIS A 1 189 ? -3.129 -1.232 13.705 1.00 93.06 189 HIS A N 1
ATOM 1522 C CA . HIS A 1 189 ? -4.190 -0.402 13.143 1.00 93.06 189 HIS A CA 1
ATOM 1523 C C . HIS A 1 189 ? -4.204 -0.384 11.608 1.00 93.06 189 HIS A C 1
ATOM 1525 O O . HIS A 1 189 ? -4.738 0.537 10.994 1.00 93.06 189 HIS A O 1
ATOM 1531 N N . LYS A 1 190 ? -3.636 -1.418 10.980 1.00 86.06 190 LYS A N 1
ATOM 1532 C CA . LYS A 1 190 ? -3.606 -1.564 9.525 1.00 86.06 190 LYS A CA 1
ATOM 1533 C C . LYS A 1 190 ? -5.009 -1.430 8.909 1.00 86.06 190 LYS A C 1
ATOM 1535 O O . LYS A 1 190 ? -5.933 -2.143 9.299 1.00 86.06 190 LYS A O 1
ATOM 1540 N N . GLY A 1 191 ? -5.141 -0.547 7.922 1.00 80.75 191 GLY A N 1
ATOM 1541 C CA . GLY A 1 191 ? -6.383 -0.242 7.209 1.00 80.75 191 GLY A CA 1
ATOM 1542 C C . GLY A 1 191 ? -7.312 0.749 7.920 1.00 80.75 191 GLY A C 1
ATOM 1543 O O . GLY A 1 191 ? -8.411 0.987 7.430 1.00 80.75 191 GLY A O 1
ATOM 1544 N N . GLN A 1 192 ? -6.918 1.305 9.070 1.00 87.75 192 GLN A N 1
ATOM 1545 C CA . GLN A 1 192 ? -7.643 2.399 9.730 1.00 87.75 192 GLN A CA 1
ATOM 1546 C C . GLN A 1 192 ? -7.041 3.746 9.339 1.00 87.75 192 GLN A C 1
ATOM 1548 O O . GLN A 1 192 ? -5.851 3.818 9.029 1.00 87.75 192 GLN A O 1
ATOM 1553 N N . THR A 1 193 ? -7.838 4.814 9.385 1.00 92.38 193 THR A N 1
ATOM 1554 C CA . THR A 1 193 ? -7.305 6.164 9.173 1.00 92.38 193 THR A CA 1
ATOM 1555 C C . THR A 1 193 ? -6.517 6.637 10.399 1.00 92.38 193 THR A C 1
ATOM 1557 O O . THR A 1 193 ? -6.827 6.258 11.526 1.00 92.38 193 THR A O 1
ATOM 1560 N N . TYR A 1 194 ? -5.511 7.486 10.215 1.00 93.62 194 TYR A N 1
ATOM 1561 C CA . TYR A 1 194 ? -4.731 8.133 11.262 1.00 93.62 194 TYR A CA 1
ATOM 1562 C C . TYR A 1 194 ? -5.636 8.883 12.234 1.00 93.62 194 TYR A C 1
ATOM 1564 O O . TYR A 1 194 ? -5.448 8.777 13.441 1.00 93.62 194 TYR A O 1
ATOM 1572 N N . ASN A 1 195 ? -6.676 9.546 11.723 1.00 94.12 195 ASN A N 1
ATOM 1573 C CA . ASN A 1 195 ? -7.677 10.224 12.541 1.00 94.12 195 ASN A CA 1
ATOM 1574 C C . ASN A 1 195 ? -8.471 9.250 13.426 1.00 94.12 195 ASN A C 1
ATOM 1576 O O . ASN A 1 195 ? -8.678 9.512 14.611 1.00 94.12 195 ASN A O 1
ATOM 1580 N N . ASP A 1 196 ? -8.902 8.108 12.882 1.00 93.75 196 ASP A N 1
ATOM 1581 C CA . ASP A 1 196 ? -9.593 7.086 13.676 1.00 93.75 196 ASP A CA 1
ATOM 1582 C C . ASP A 1 196 ? -8.666 6.485 14.736 1.00 93.75 196 ASP A C 1
ATOM 1584 O O . ASP A 1 196 ? -9.080 6.266 15.874 1.00 93.75 196 ASP A O 1
ATOM 1588 N N . ILE A 1 197 ? -7.399 6.258 14.385 1.00 95.94 197 ILE A N 1
ATOM 1589 C CA . ILE A 1 197 ? -6.388 5.732 15.307 1.00 95.94 197 ILE A CA 1
ATOM 1590 C C . ILE A 1 197 ? -6.124 6.724 16.428 1.00 95.94 197 ILE A C 1
ATOM 1592 O O . ILE A 1 197 ? -6.135 6.328 17.588 1.00 95.94 197 ILE A O 1
ATOM 1596 N N . PHE A 1 198 ? -5.962 8.003 16.102 1.00 95.31 198 PHE A N 1
ATOM 1597 C CA . PHE A 1 198 ? -5.746 9.063 17.078 1.00 95.31 198 PHE A CA 1
ATOM 1598 C C . PHE A 1 198 ? -6.880 9.136 18.107 1.00 95.31 198 PHE A C 1
ATOM 1600 O O . PHE A 1 198 ? -6.632 9.238 19.307 1.00 95.31 198 PHE A O 1
ATOM 1607 N N . LYS A 1 199 ? -8.131 8.982 17.658 1.00 93.19 199 LYS A N 1
ATOM 1608 C CA . LYS A 1 199 ? -9.311 8.974 18.538 1.00 93.19 199 LYS A CA 1
ATOM 1609 C C . LYS A 1 199 ? -9.427 7.720 19.404 1.00 93.19 199 LYS A C 1
ATOM 1611 O O . LYS A 1 199 ? -10.001 7.785 20.489 1.00 93.19 199 LYS A O 1
ATOM 1616 N N . VAL A 1 200 ? -8.969 6.571 18.906 1.00 94.50 200 VAL A N 1
ATOM 1617 C CA . VAL A 1 200 ? -9.185 5.264 19.551 1.00 94.50 200 VAL A CA 1
ATOM 1618 C C . VAL A 1 200 ? -8.002 4.836 20.422 1.00 94.50 200 VAL A C 1
ATOM 1620 O O . VAL A 1 200 ? -8.214 4.183 21.444 1.00 94.50 200 VAL A O 1
ATOM 1623 N N . ASP A 1 201 ? -6.773 5.166 20.028 1.00 95.81 201 ASP A N 1
ATOM 1624 C CA . ASP A 1 201 ? -5.541 4.663 20.637 1.00 95.81 201 ASP A CA 1
ATOM 1625 C C . ASP A 1 201 ? -4.428 5.728 20.616 1.00 95.81 201 ASP A C 1
ATOM 1627 O O . ASP A 1 201 ? -3.490 5.696 19.813 1.00 95.81 201 ASP A O 1
ATOM 1631 N N . THR A 1 202 ? -4.522 6.691 21.536 1.00 94.38 202 THR A N 1
ATOM 1632 C CA . THR A 1 202 ? -3.495 7.730 21.718 1.00 94.38 202 THR A CA 1
ATOM 1633 C C . THR A 1 202 ? -2.142 7.137 22.108 1.00 94.38 202 THR A C 1
ATOM 1635 O O . THR A 1 202 ? -1.114 7.630 21.659 1.00 94.38 202 THR A O 1
ATOM 1638 N N . GLY A 1 203 ? -2.124 6.028 22.858 1.00 93.94 203 GLY A N 1
ATOM 1639 C CA . GLY A 1 203 ? -0.891 5.323 23.221 1.00 93.94 203 GLY A CA 1
ATOM 1640 C C . GLY A 1 203 ? -0.156 4.743 22.009 1.00 93.94 203 GLY A C 1
ATOM 1641 O O . GLY A 1 203 ? 1.074 4.732 21.976 1.00 93.94 203 GLY A O 1
ATOM 1642 N N . TYR A 1 204 ? -0.883 4.311 20.974 1.00 94.44 204 TYR A N 1
ATOM 1643 C CA . TYR A 1 204 ? -0.263 3.936 19.703 1.00 94.44 204 TYR A CA 1
ATOM 1644 C C . TYR A 1 204 ? 0.382 5.143 19.011 1.00 94.44 204 TYR A C 1
ATOM 1646 O O . TYR A 1 204 ? 1.488 5.022 18.496 1.00 94.44 204 TYR A O 1
ATOM 1654 N N . CYS A 1 205 ? -0.255 6.315 19.053 1.00 94.62 205 CYS A N 1
ATOM 1655 C CA . CYS A 1 205 ? 0.299 7.551 18.488 1.00 94.62 205 CYS A CA 1
ATOM 1656 C C . CYS A 1 205 ? 1.570 8.002 19.230 1.00 94.62 205 CYS A C 1
ATOM 1658 O O . CYS A 1 205 ? 2.553 8.378 18.596 1.00 94.62 205 CYS A O 1
ATOM 1660 N N . GLU A 1 206 ? 1.596 7.881 20.559 1.00 92.88 206 GLU A N 1
ATOM 1661 C CA . GLU A 1 206 ? 2.804 8.100 21.369 1.00 92.88 206 GLU A CA 1
ATOM 1662 C C . GLU A 1 206 ? 3.934 7.140 20.969 1.00 92.88 206 GLU A C 1
ATOM 1664 O O . GLU A 1 206 ? 5.082 7.552 20.801 1.00 92.88 206 GLU A O 1
ATOM 1669 N N . TRP A 1 207 ? 3.610 5.859 20.764 1.00 92.31 207 TRP A N 1
ATOM 1670 C CA . TRP A 1 207 ? 4.578 4.864 20.303 1.00 92.31 207 TRP A CA 1
ATOM 1671 C C . TRP A 1 207 ? 5.130 5.190 18.908 1.00 92.31 207 TRP A C 1
ATOM 1673 O O . TRP A 1 207 ? 6.334 5.050 18.688 1.00 92.31 207 TRP A O 1
ATOM 1683 N N . ILE A 1 208 ? 4.287 5.668 17.983 1.00 92.50 208 ILE A N 1
ATOM 1684 C CA . ILE A 1 208 ? 4.720 6.144 16.658 1.00 92.50 208 ILE A CA 1
ATOM 1685 C C . ILE A 1 208 ? 5.742 7.275 16.799 1.00 92.50 208 ILE A C 1
ATOM 1687 O O . ILE A 1 208 ? 6.793 7.218 16.167 1.00 92.50 208 ILE A O 1
ATOM 1691 N N . LEU A 1 209 ? 5.477 8.254 17.670 1.00 91.00 209 LEU A N 1
ATOM 1692 C CA . LEU A 1 209 ? 6.389 9.376 17.922 1.00 91.00 209 LEU A CA 1
ATOM 1693 C C . LEU A 1 209 ? 7.705 8.945 18.601 1.00 91.00 209 LEU A C 1
ATOM 1695 O O . LEU A 1 209 ? 8.722 9.609 18.414 1.00 91.00 209 LEU A O 1
ATOM 1699 N N . GLN A 1 210 ? 7.709 7.846 19.369 1.00 88.38 210 GLN A N 1
ATOM 1700 C CA . GLN A 1 210 ? 8.901 7.314 20.056 1.00 88.38 210 GLN A CA 1
ATOM 1701 C C . GLN A 1 210 ? 9.738 6.340 19.223 1.00 88.38 210 GLN A C 1
ATOM 1703 O O . GLN A 1 210 ? 10.904 6.097 19.549 1.00 88.38 210 GLN A O 1
ATOM 1708 N N . THR A 1 211 ? 9.154 5.712 18.203 1.00 88.06 211 THR A N 1
ATOM 1709 C CA . THR A 1 211 ? 9.823 4.635 17.468 1.00 88.06 211 THR A CA 1
ATOM 1710 C C . THR A 1 211 ? 10.955 5.213 16.620 1.00 88.06 211 THR A C 1
ATOM 1712 O O . THR A 1 211 ? 10.734 5.823 15.579 1.00 88.06 211 THR A O 1
ATOM 1715 N N . ASN A 1 212 ? 12.189 5.031 17.102 1.00 60.00 212 ASN A N 1
ATOM 1716 C CA . ASN A 1 212 ? 13.411 5.522 16.468 1.00 60.00 212 ASN A CA 1
ATOM 1717 C C . ASN A 1 212 ? 13.591 4.931 15.053 1.00 60.00 212 ASN A C 1
ATOM 1719 O O . ASN A 1 212 ? 13.586 3.712 14.874 1.00 60.00 212 ASN A O 1
ATOM 1723 N N . GLN A 1 213 ? 13.808 5.820 14.080 1.00 60.16 213 GLN A N 1
ATOM 1724 C CA . GLN A 1 213 ? 13.770 5.662 12.613 1.00 60.16 213 GLN A CA 1
ATOM 1725 C C . GLN A 1 213 ? 14.852 4.748 11.982 1.00 60.16 213 GLN A C 1
ATOM 1727 O O . GLN A 1 213 ? 15.316 4.997 10.874 1.00 60.16 213 GLN A O 1
ATOM 1732 N N . LYS A 1 214 ? 15.328 3.696 12.659 1.00 57.84 214 LYS A N 1
ATOM 1733 C CA . LYS A 1 214 ? 16.460 2.890 12.146 1.00 57.84 214 LYS A CA 1
ATOM 1734 C C . LYS A 1 214 ? 16.092 1.814 11.113 1.00 57.84 214 LYS A C 1
ATOM 1736 O O . LYS A 1 214 ? 16.994 1.176 10.580 1.00 57.84 214 LYS A O 1
ATOM 1741 N N . ASP A 1 215 ? 14.813 1.593 10.826 1.00 56.59 215 ASP A N 1
ATOM 1742 C CA . ASP A 1 215 ? 14.343 0.532 9.924 1.00 56.59 215 ASP A CA 1
ATOM 1743 C C . ASP A 1 215 ? 13.752 1.143 8.638 1.00 56.59 215 ASP A C 1
ATOM 1745 O O . ASP A 1 215 ? 13.057 2.141 8.741 1.00 56.59 215 ASP A O 1
ATOM 1749 N N . PRO A 1 216 ? 13.956 0.594 7.427 1.00 50.16 216 PRO A N 1
ATOM 1750 C CA . PRO A 1 216 ? 13.298 1.060 6.196 1.00 50.16 216 PRO A CA 1
ATOM 1751 C C . PRO A 1 216 ? 11.754 1.056 6.225 1.00 50.16 216 PRO A C 1
ATOM 1753 O O . PRO A 1 216 ? 11.136 1.764 5.430 1.00 50.16 216 PRO A O 1
ATOM 1756 N N . THR A 1 217 ? 11.106 0.342 7.155 1.00 55.41 217 THR A N 1
ATOM 1757 C CA . THR A 1 217 ? 9.669 0.548 7.460 1.00 55.41 217 THR A CA 1
ATOM 1758 C C . THR A 1 217 ? 9.361 1.914 8.094 1.00 55.41 217 THR A C 1
ATOM 1760 O O . THR A 1 217 ? 8.192 2.309 8.162 1.00 55.41 217 THR A O 1
ATOM 1763 N N . ALA A 1 218 ? 10.392 2.671 8.483 1.00 65.56 218 ALA A N 1
ATOM 1764 C CA . ALA A 1 218 ? 10.306 4.023 9.016 1.00 65.56 218 ALA A CA 1
ATOM 1765 C C . ALA A 1 218 ? 9.580 4.973 8.077 1.00 65.56 218 ALA A C 1
ATOM 1767 O O . ALA A 1 218 ? 8.898 5.838 8.589 1.00 65.56 218 ALA A O 1
ATOM 1768 N N . THR A 1 219 ? 9.591 4.794 6.752 1.00 71.88 219 THR A N 1
ATOM 1769 C CA . THR A 1 219 ? 8.911 5.760 5.862 1.00 71.88 219 THR A CA 1
ATOM 1770 C C . THR A 1 219 ? 7.404 5.850 6.128 1.00 71.88 219 THR A C 1
ATOM 1772 O O . THR A 1 219 ? 6.814 6.921 6.025 1.00 71.88 219 THR A O 1
ATOM 1775 N N . LEU A 1 220 ? 6.757 4.739 6.503 1.00 79.62 220 LEU A N 1
ATOM 1776 C CA . LEU A 1 220 ? 5.326 4.742 6.832 1.00 79.62 220 LEU A CA 1
ATOM 1777 C C . LEU A 1 220 ? 5.062 5.251 8.255 1.00 79.62 220 LEU A C 1
ATOM 1779 O O . LEU A 1 220 ? 4.067 5.941 8.482 1.00 79.62 220 LEU A O 1
ATOM 1783 N N . ILE A 1 221 ? 5.946 4.914 9.199 1.00 86.81 221 ILE A N 1
ATOM 1784 C CA . ILE A 1 221 ? 5.886 5.392 10.588 1.00 86.81 221 ILE A CA 1
ATOM 1785 C C . ILE A 1 221 ? 6.120 6.905 10.632 1.00 86.81 221 ILE A C 1
ATOM 1787 O O . ILE A 1 221 ? 5.368 7.614 11.288 1.00 86.81 221 ILE A O 1
ATOM 1791 N N . GLU A 1 222 ? 7.103 7.397 9.882 1.00 84.62 222 GLU A N 1
ATOM 1792 C CA . GLU A 1 222 ? 7.418 8.809 9.685 1.00 84.62 222 GLU A CA 1
ATOM 1793 C C . GLU A 1 222 ? 6.255 9.547 9.065 1.00 84.62 222 GLU A C 1
ATOM 1795 O O . GLU A 1 222 ? 5.867 10.572 9.600 1.00 84.62 222 GLU A O 1
ATOM 1800 N N . HIS A 1 223 ? 5.624 9.000 8.026 1.00 85.44 223 HIS A N 1
ATOM 1801 C CA . HIS A 1 223 ? 4.456 9.647 7.444 1.00 85.44 223 HIS A CA 1
ATOM 1802 C C . HIS A 1 223 ? 3.321 9.824 8.468 1.00 85.44 223 HIS A C 1
ATOM 1804 O O . HIS A 1 223 ? 2.671 10.867 8.509 1.00 85.44 223 HIS A O 1
ATOM 1810 N N . PHE A 1 224 ? 3.086 8.827 9.328 1.00 90.38 224 PHE A N 1
ATOM 1811 C CA . PHE A 1 224 ? 2.103 8.970 10.404 1.00 90.38 224 PHE A CA 1
ATOM 1812 C C . PHE A 1 224 ? 2.590 9.953 11.490 1.00 90.38 224 PHE A C 1
ATOM 1814 O O . PHE A 1 224 ? 1.815 10.768 11.985 1.00 90.38 224 PHE A O 1
ATOM 1821 N N . ALA A 1 225 ? 3.878 9.948 11.832 1.00 90.94 225 ALA A N 1
ATOM 1822 C CA . ALA A 1 225 ? 4.453 10.920 12.760 1.00 90.94 225 ALA A CA 1
ATOM 1823 C C . ALA A 1 225 ? 4.357 12.364 12.229 1.00 90.94 225 ALA A C 1
ATOM 1825 O O . ALA A 1 225 ? 4.009 13.269 12.982 1.00 90.94 225 ALA A O 1
ATOM 1826 N N . ASP A 1 226 ? 4.613 12.582 10.941 1.00 87.12 226 ASP A N 1
ATOM 1827 C CA . ASP A 1 226 ? 4.488 13.872 10.262 1.00 87.12 226 ASP A CA 1
ATOM 1828 C C . ASP A 1 226 ? 3.037 14.328 10.215 1.00 87.12 226 ASP A C 1
ATOM 1830 O O . ASP A 1 226 ? 2.747 15.487 10.513 1.00 87.12 226 ASP A O 1
ATOM 1834 N N . TRP A 1 227 ? 2.112 13.404 9.946 1.00 92.06 227 TRP A N 1
ATOM 1835 C CA . TRP A 1 227 ? 0.690 13.685 10.075 1.00 92.06 227 TRP A CA 1
ATOM 1836 C C . TRP A 1 227 ? 0.339 14.141 11.496 1.00 92.06 227 TRP A C 1
ATOM 1838 O O . TRP A 1 227 ? -0.306 15.174 11.643 1.00 92.06 227 TRP A O 1
ATOM 1848 N N . LEU A 1 228 ? 0.811 13.448 12.543 1.00 93.56 228 LEU A N 1
ATOM 1849 C CA . LEU A 1 228 ? 0.572 13.842 13.941 1.00 93.56 228 LEU A CA 1
ATOM 1850 C C . LEU A 1 228 ? 1.136 15.238 14.245 1.00 93.56 228 LEU A C 1
ATOM 1852 O O . LEU A 1 228 ? 0.450 16.045 14.864 1.00 93.56 228 LEU A O 1
ATOM 1856 N N . ARG A 1 229 ? 2.349 15.549 13.770 1.00 90.69 229 ARG A N 1
ATOM 1857 C CA . ARG A 1 229 ? 2.978 16.875 13.932 1.00 90.69 229 ARG A CA 1
ATOM 1858 C C . ARG A 1 229 ? 2.196 17.982 13.234 1.00 90.69 229 ARG A C 1
ATOM 1860 O O . ARG A 1 229 ? 2.082 19.076 13.775 1.00 90.69 229 ARG A O 1
ATOM 1867 N N . TYR A 1 230 ? 1.677 17.706 12.041 1.00 89.38 230 TYR A N 1
ATOM 1868 C CA . TYR A 1 230 ? 0.957 18.690 11.238 1.00 89.38 230 TYR A CA 1
ATOM 1869 C C . TYR A 1 230 ? -0.481 18.911 11.723 1.00 89.38 230 TYR A C 1
ATOM 1871 O O . TYR A 1 230 ? -0.923 20.050 11.868 1.00 89.38 230 TYR A O 1
ATOM 1879 N N . ARG A 1 231 ? -1.226 17.826 11.965 1.00 92.56 231 ARG A N 1
ATOM 1880 C CA . ARG A 1 231 ? -2.650 17.873 12.333 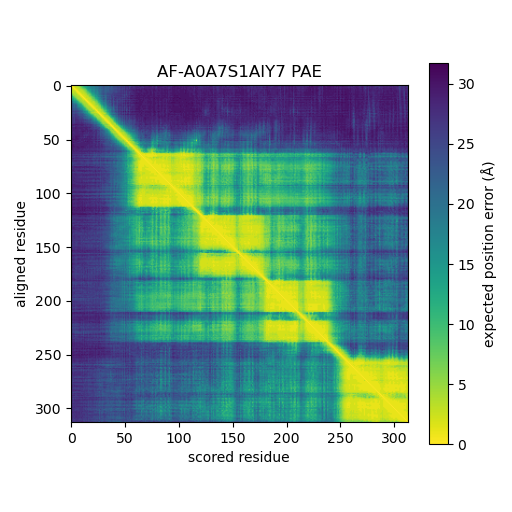1.00 92.56 231 ARG A CA 1
ATOM 1881 C C . ARG A 1 231 ? -2.878 18.135 13.814 1.00 92.56 231 ARG A C 1
ATOM 1883 O O . ARG A 1 231 ? -3.824 18.843 14.144 1.00 92.56 231 ARG A O 1
ATOM 1890 N N . GLU A 1 232 ? -2.043 17.569 14.680 1.00 92.38 232 GLU A N 1
ATOM 1891 C CA . GLU A 1 232 ? -2.230 17.573 16.135 1.00 92.38 232 GLU A CA 1
ATOM 1892 C C . GLU A 1 232 ? -0.977 18.109 16.863 1.00 92.38 232 GLU A C 1
ATOM 1894 O O . GLU A 1 232 ? -0.423 17.432 17.736 1.00 92.38 232 GLU A O 1
ATOM 1899 N N . PRO A 1 233 ? -0.509 19.338 16.556 1.00 92.12 233 PRO A N 1
ATOM 1900 C CA . PRO A 1 233 ? 0.726 19.881 17.131 1.00 92.12 233 PRO A CA 1
ATOM 1901 C C . PRO A 1 233 ? 0.673 19.949 18.662 1.00 92.12 233 PRO A C 1
ATOM 1903 O O . PRO A 1 233 ? 1.635 19.583 19.323 1.00 92.12 233 PRO A O 1
ATOM 1906 N N . ASN A 1 234 ? -0.487 20.275 19.244 1.00 93.06 234 ASN A N 1
ATOM 1907 C CA . ASN A 1 234 ? -0.672 20.308 20.700 1.00 93.06 234 ASN A CA 1
ATOM 1908 C C . ASN A 1 234 ? -0.443 18.941 21.368 1.00 93.06 234 ASN A C 1
ATOM 1910 O O . ASN A 1 234 ? 0.030 18.875 22.503 1.00 93.06 234 ASN A O 1
ATOM 1914 N N . PHE A 1 235 ? -0.798 17.849 20.682 1.00 92.62 235 PHE A N 1
ATOM 1915 C CA . PHE A 1 235 ? -0.554 16.496 21.178 1.00 92.62 235 PHE A CA 1
ATOM 1916 C C . PHE A 1 235 ? 0.946 16.190 21.189 1.00 92.62 235 PHE A C 1
ATOM 1918 O O . PHE A 1 235 ? 1.458 15.663 22.175 1.00 92.62 235 PHE A O 1
ATOM 1925 N N . VAL A 1 236 ? 1.654 16.574 20.123 1.00 91.81 236 VAL A N 1
ATOM 1926 C CA . VAL A 1 236 ? 3.107 16.387 20.009 1.00 91.81 236 VAL A CA 1
ATOM 1927 C C . VAL A 1 236 ? 3.870 17.278 20.996 1.00 91.81 236 VAL A C 1
ATOM 1929 O O . VAL A 1 236 ? 4.798 16.809 21.652 1.00 91.81 236 VAL A O 1
ATOM 1932 N N . ASP A 1 237 ? 3.451 18.528 21.175 1.00 89.44 237 ASP A N 1
ATOM 1933 C CA . ASP A 1 237 ? 4.076 19.473 22.107 1.00 89.44 237 ASP A CA 1
ATOM 1934 C C . ASP A 1 237 ? 3.890 19.035 23.565 1.00 89.44 237 ASP A C 1
ATOM 1936 O O . ASP A 1 237 ? 4.822 19.098 24.371 1.00 89.44 237 ASP A O 1
ATOM 1940 N N . GLY A 1 238 ? 2.711 18.500 23.902 1.00 85.00 238 GLY A N 1
ATOM 1941 C CA . GLY A 1 238 ? 2.442 17.895 25.209 1.00 85.00 238 GLY A CA 1
ATOM 1942 C C . GLY A 1 238 ? 3.285 16.646 25.497 1.00 85.00 238 GLY A C 1
ATOM 1943 O O . GLY A 1 238 ? 3.452 16.265 26.658 1.00 85.00 238 GLY A O 1
ATOM 1944 N N . PHE A 1 239 ? 3.856 16.038 24.455 1.00 78.00 239 PHE A N 1
ATOM 1945 C CA . PHE A 1 239 ? 4.698 14.848 24.528 1.00 78.00 239 PHE A CA 1
ATOM 1946 C C . PHE A 1 239 ? 6.195 15.150 24.715 1.00 78.00 239 PHE A C 1
ATOM 1948 O O . PHE A 1 239 ? 7.003 14.222 24.764 1.00 78.00 239 PHE A O 1
ATOM 1955 N N . SER A 1 240 ? 6.576 16.431 24.823 1.00 64.69 240 SER A N 1
ATOM 1956 C CA . SER A 1 240 ? 7.969 16.895 24.860 1.00 64.69 240 SER A CA 1
ATOM 1957 C C . SER A 1 240 ? 8.901 15.974 25.672 1.00 64.69 240 SER A C 1
ATOM 1959 O O . SER A 1 240 ? 8.671 15.705 26.855 1.00 64.69 240 SER A O 1
ATOM 1961 N N . MET A 1 241 ? 9.959 15.496 25.002 1.00 57.97 241 MET A N 1
ATOM 1962 C CA . MET A 1 241 ? 10.853 14.362 25.322 1.00 57.97 241 MET A CA 1
ATOM 1963 C C . MET A 1 241 ? 11.633 14.418 26.660 1.00 57.97 241 MET A C 1
ATOM 1965 O O . MET A 1 241 ? 12.580 13.661 26.866 1.00 57.97 241 MET A O 1
ATOM 1969 N N . GLY A 1 242 ? 11.267 15.294 27.595 1.00 50.59 242 GLY A N 1
ATOM 1970 C CA . GLY A 1 242 ? 12.007 15.554 28.835 1.00 50.59 242 GLY A CA 1
ATOM 1971 C C . GLY A 1 242 ? 11.667 14.650 30.023 1.00 50.59 242 GLY A C 1
ATOM 1972 O O . GLY A 1 242 ? 12.352 14.697 31.044 1.00 50.59 242 GLY A O 1
ATOM 1973 N N . LYS A 1 243 ? 10.633 13.811 29.934 1.00 51.75 243 LYS A N 1
ATOM 1974 C CA . LYS A 1 243 ? 10.369 12.790 30.955 1.00 51.75 243 LYS A CA 1
ATOM 1975 C C . LYS A 1 243 ? 10.628 11.441 30.324 1.00 51.75 243 LYS A C 1
ATOM 1977 O O . LYS A 1 243 ? 9.783 10.964 29.577 1.00 51.75 243 LYS A O 1
ATOM 1982 N N . ALA A 1 244 ? 11.788 10.848 30.634 1.00 49.97 244 ALA A N 1
ATOM 1983 C CA . ALA A 1 244 ? 12.057 9.434 30.398 1.00 49.97 244 ALA A CA 1
ATOM 1984 C C . ALA A 1 244 ? 10.775 8.672 30.726 1.00 49.97 244 ALA A C 1
ATOM 1986 O O . ALA A 1 244 ? 10.337 8.678 31.884 1.00 49.97 244 ALA A O 1
ATOM 1987 N N . ALA A 1 245 ? 10.106 8.170 29.684 1.00 47.94 245 ALA A N 1
ATOM 1988 C CA . ALA A 1 245 ? 8.800 7.570 29.831 1.00 47.94 245 ALA A CA 1
ATOM 1989 C C . ALA A 1 245 ? 8.962 6.492 30.895 1.00 47.94 245 ALA A C 1
ATOM 1991 O O . ALA A 1 245 ? 9.727 5.542 30.710 1.00 47.94 245 ALA A O 1
ATOM 1992 N N . LYS A 1 246 ? 8.292 6.662 32.045 1.00 45.44 246 LYS A N 1
ATOM 1993 C CA . LYS A 1 246 ? 8.091 5.534 32.954 1.00 45.44 246 LYS A CA 1
ATOM 1994 C C . LYS A 1 246 ? 7.619 4.406 32.043 1.00 45.44 246 LYS A C 1
ATOM 1996 O O . LYS A 1 246 ? 6.705 4.695 31.264 1.00 45.44 246 LYS A O 1
ATOM 2001 N N . PRO A 1 247 ? 8.251 3.213 32.072 1.00 48.16 247 PRO A N 1
ATOM 2002 C CA . PRO A 1 247 ? 7.886 2.119 31.180 1.00 48.16 247 PRO A CA 1
ATOM 2003 C C . PRO A 1 247 ? 6.376 2.071 31.201 1.00 48.16 247 PRO A C 1
ATOM 2005 O O . PRO A 1 247 ? 5.825 1.971 32.302 1.00 48.16 247 PRO A O 1
ATOM 2008 N N . VAL A 1 248 ? 5.748 2.333 30.044 1.00 49.38 248 VAL A N 1
ATOM 2009 C CA . VAL A 1 248 ? 4.296 2.476 29.941 1.00 49.38 248 VAL A CA 1
ATOM 2010 C C . VAL A 1 248 ? 3.757 1.291 30.711 1.00 49.38 248 VAL A C 1
ATOM 2012 O O . VAL A 1 248 ? 3.979 0.153 30.291 1.00 49.38 248 VAL A O 1
ATOM 2015 N N . LYS A 1 249 ? 3.199 1.535 31.911 1.00 40.41 249 LYS A N 1
ATOM 2016 C CA . LYS A 1 249 ? 2.623 0.469 32.729 1.00 40.41 249 LYS A CA 1
ATOM 2017 C C . LYS A 1 249 ? 1.616 -0.125 31.790 1.00 40.41 249 LYS A C 1
ATOM 2019 O O . LYS A 1 249 ? 0.687 0.607 31.459 1.00 40.41 249 LYS A O 1
ATOM 2024 N N . ALA A 1 250 ? 1.913 -1.328 31.286 1.00 45.53 250 ALA A N 1
ATOM 2025 C CA . ALA A 1 250 ? 1.263 -1.898 30.122 1.00 45.53 250 ALA A CA 1
ATOM 2026 C C . ALA A 1 250 ? -0.203 -1.516 30.206 1.00 45.53 250 ALA A C 1
ATOM 2028 O O . ALA A 1 250 ? -0.868 -1.969 31.142 1.00 45.53 250 ALA A O 1
ATOM 2029 N N . VAL A 1 251 ? -0.639 -0.581 29.343 1.00 42.75 251 VAL A N 1
ATOM 2030 C CA . VAL A 1 251 ? -2.040 -0.152 29.301 1.00 42.75 251 VAL A CA 1
ATOM 2031 C C . VAL A 1 251 ? -2.794 -1.462 29.328 1.00 42.75 251 VAL A C 1
ATOM 2033 O O . VAL A 1 251 ? -2.469 -2.286 28.462 1.00 42.75 251 VAL A O 1
ATOM 2036 N N . PRO A 1 252 ? -3.611 -1.739 30.370 1.00 43.78 252 PRO A N 1
ATOM 2037 C CA . PRO A 1 252 ? -4.089 -3.083 30.645 1.00 43.78 252 PRO A CA 1
ATOM 2038 C C . PRO A 1 252 ? -4.641 -3.573 29.334 1.00 43.78 252 PRO A C 1
ATOM 2040 O O . PRO A 1 252 ? -5.593 -2.967 28.838 1.00 43.78 252 PRO A O 1
ATOM 2043 N N . ARG A 1 253 ? -3.919 -4.533 28.718 1.00 46.09 253 ARG A N 1
ATOM 2044 C CA . ARG A 1 253 ? -4.175 -4.997 27.352 1.00 46.09 253 ARG A CA 1
ATOM 2045 C C . ARG A 1 253 ? -5.673 -5.148 27.323 1.00 46.09 253 ARG A C 1
ATOM 2047 O O . ARG A 1 253 ? -6.164 -5.991 28.075 1.00 46.09 253 ARG A O 1
ATOM 2054 N N . GLN A 1 254 ? -6.384 -4.296 26.577 1.00 58.97 254 GLN A N 1
ATOM 2055 C CA . GLN A 1 254 ? -7.809 -4.503 26.384 1.00 58.97 254 GLN A CA 1
ATOM 2056 C C . GLN A 1 254 ? -7.854 -5.902 25.811 1.00 58.97 254 GLN A C 1
ATOM 2058 O O . GLN A 1 254 ? -7.366 -6.119 24.700 1.00 58.97 254 GLN A O 1
ATOM 2063 N N . GLN A 1 255 ? -8.219 -6.868 26.660 1.00 71.06 255 GLN A N 1
ATOM 2064 C CA . GLN A 1 255 ? -8.038 -8.266 26.339 1.00 71.06 255 GLN A CA 1
ATOM 2065 C C . GLN A 1 255 ? -8.879 -8.443 25.103 1.00 71.06 255 GLN A C 1
ATOM 2067 O O . GLN A 1 255 ? -10.092 -8.249 25.165 1.00 71.06 255 GLN A O 1
ATOM 2072 N N . VAL A 1 256 ? -8.216 -8.675 23.972 1.00 84.38 256 VAL A N 1
ATOM 2073 C CA . VAL A 1 256 ? -8.899 -8.819 22.700 1.00 84.38 256 VAL A CA 1
ATOM 2074 C C . VAL A 1 256 ? -9.858 -9.977 22.917 1.00 84.38 256 VAL A C 1
ATOM 2076 O O . VAL A 1 256 ? -9.433 -11.114 23.126 1.00 84.38 256 VAL A O 1
ATOM 2079 N N . GLN A 1 257 ? -11.148 -9.659 23.020 1.00 93.00 257 GLN A N 1
ATOM 2080 C CA . GLN A 1 257 ? -12.146 -10.643 23.397 1.00 93.00 257 GLN A CA 1
ATOM 2081 C C . GLN A 1 257 ? -12.368 -11.517 22.169 1.00 93.00 257 GLN A C 1
ATOM 2083 O O . GLN A 1 257 ? -12.928 -11.085 21.160 1.00 93.00 257 GLN A O 1
ATOM 2088 N N . ILE A 1 258 ? -11.814 -12.725 22.229 1.00 94.88 258 ILE A N 1
ATOM 2089 C CA . ILE A 1 258 ? -11.844 -13.706 21.150 1.00 94.88 258 ILE A CA 1
ATOM 2090 C C . ILE A 1 258 ? -12.929 -14.729 21.467 1.00 94.88 258 ILE A C 1
ATOM 2092 O O . ILE A 1 258 ? -13.013 -15.247 22.586 1.00 94.88 258 ILE A O 1
ATOM 2096 N N . VAL A 1 259 ? -13.754 -15.054 20.473 1.00 96.12 259 VAL A N 1
ATOM 2097 C CA . VAL A 1 259 ? -14.748 -16.119 20.617 1.00 96.12 259 VAL A CA 1
ATOM 2098 C C . VAL A 1 259 ? -14.035 -17.467 20.702 1.00 96.12 259 VAL A C 1
ATOM 2100 O O . VAL A 1 259 ? -13.306 -17.866 19.796 1.00 96.12 259 VAL A O 1
ATOM 2103 N N . LYS A 1 260 ? -14.259 -18.196 21.800 1.00 95.19 260 LYS A N 1
ATOM 2104 C CA . LYS A 1 260 ? -13.626 -19.503 22.050 1.00 95.19 260 LYS A CA 1
ATOM 2105 C C . LYS A 1 260 ? -14.401 -20.693 21.461 1.00 95.19 260 LYS A C 1
ATOM 2107 O O . LYS A 1 260 ? -13.837 -21.779 21.351 1.00 95.19 260 LYS A O 1
ATOM 2112 N N . HIS A 1 261 ? -15.656 -20.497 21.042 1.00 91.94 261 HIS A N 1
ATOM 2113 C CA . HIS A 1 261 ? -16.575 -21.577 20.655 1.00 91.94 261 HIS A CA 1
ATOM 2114 C C . HIS A 1 261 ? -17.407 -21.241 19.400 1.00 91.94 261 HIS A C 1
ATOM 2116 O O . HIS A 1 261 ? -17.745 -20.085 19.166 1.00 91.94 261 HIS A O 1
ATOM 2122 N N . GLY A 1 262 ? -17.789 -22.261 18.622 1.00 93.00 262 GLY A N 1
ATOM 2123 C CA . GLY A 1 262 ? -18.714 -22.136 17.483 1.00 93.00 262 GLY A CA 1
ATOM 2124 C C . GLY A 1 262 ? -18.077 -21.723 16.145 1.00 93.00 262 GLY A C 1
ATOM 2125 O O . GLY A 1 262 ? -16.856 -21.714 15.996 1.00 93.00 262 GLY A O 1
ATOM 2126 N N . LYS A 1 263 ? -18.926 -21.370 15.163 1.00 94.75 263 LYS A N 1
ATOM 2127 C CA . LYS A 1 263 ? -18.554 -21.042 13.763 1.00 94.75 263 LYS A CA 1
ATOM 2128 C C . LYS A 1 263 ? -17.496 -19.937 13.647 1.00 94.75 263 LYS A C 1
ATOM 2130 O O . LYS A 1 263 ? -16.704 -19.934 12.714 1.00 94.75 263 LYS A O 1
ATOM 2135 N N . ASN A 1 264 ? -17.487 -19.001 14.593 1.00 96.44 264 ASN A N 1
ATOM 2136 C CA . ASN A 1 264 ? -16.591 -17.846 14.600 1.00 96.44 264 ASN A CA 1
ATOM 2137 C C . ASN A 1 264 ? -15.443 -17.972 15.623 1.00 96.44 264 ASN A C 1
ATOM 2139 O O . ASN A 1 264 ? -14.906 -16.960 16.075 1.00 96.44 264 ASN A O 1
ATOM 2143 N N . LYS A 1 265 ? -15.061 -19.200 16.005 1.00 95.88 265 LYS A N 1
ATOM 2144 C CA . LYS A 1 265 ? -13.940 -19.449 16.922 1.00 95.88 265 LYS A CA 1
ATOM 2145 C C . LYS A 1 265 ? -12.643 -18.808 16.407 1.00 95.88 265 LYS A C 1
ATOM 2147 O O . LYS A 1 265 ? -12.305 -18.939 15.236 1.00 95.88 265 LYS A O 1
ATOM 2152 N N . GLY A 1 266 ? -11.917 -18.133 17.296 1.00 93.06 266 GLY A N 1
ATOM 2153 C CA . GLY A 1 266 ? -10.639 -17.478 16.991 1.00 93.06 266 GLY A CA 1
ATOM 2154 C C . GLY A 1 266 ? -10.761 -16.058 16.432 1.00 93.06 266 GLY A C 1
ATOM 2155 O O . GLY A 1 266 ? -9.762 -15.348 16.390 1.00 93.06 266 GLY A O 1
ATOM 2156 N N . LYS A 1 267 ? -11.965 -15.606 16.062 1.00 94.50 267 LYS A N 1
ATOM 2157 C CA . LYS A 1 267 ? -12.203 -14.217 15.646 1.00 94.50 267 LYS A CA 1
ATOM 2158 C C . LYS A 1 267 ? -12.481 -13.315 16.846 1.00 94.50 267 LYS A C 1
ATOM 2160 O O . LYS A 1 267 ? -13.013 -13.766 17.868 1.00 94.50 267 LYS A O 1
ATOM 2165 N N . THR A 1 268 ? -12.146 -12.033 16.712 1.00 95.94 268 THR A N 1
ATOM 2166 C CA . THR A 1 268 ? -12.456 -11.026 17.733 1.00 95.94 268 THR A CA 1
ATOM 2167 C C . THR A 1 268 ? -13.946 -10.681 17.714 1.00 95.94 268 THR A C 1
ATOM 2169 O O . THR A 1 268 ? -14.616 -10.811 16.686 1.00 95.94 268 THR A O 1
ATOM 2172 N N . PHE A 1 269 ? -14.481 -10.221 18.846 1.00 96.62 269 PHE A N 1
ATOM 2173 C CA . PHE A 1 269 ? -15.881 -9.790 18.941 1.00 96.62 269 PHE A CA 1
ATOM 2174 C C . PHE A 1 269 ? -16.211 -8.697 17.910 1.00 96.62 269 PHE A C 1
ATOM 2176 O O . PHE A 1 269 ? -17.257 -8.747 17.261 1.00 96.62 269 PHE A O 1
ATOM 2183 N N . GLN A 1 270 ? -15.279 -7.765 17.694 1.00 94.56 270 GLN A N 1
ATOM 2184 C CA . GLN A 1 270 ? -15.426 -6.677 16.731 1.00 94.56 270 GLN A CA 1
ATOM 2185 C C . GLN A 1 270 ? -15.466 -7.176 15.282 1.00 94.56 270 GLN A C 1
ATOM 2187 O O . GLN A 1 270 ? -16.319 -6.731 14.511 1.00 94.56 270 GLN A O 1
ATOM 2192 N N . ASP A 1 271 ? -14.604 -8.127 14.914 1.00 93.50 271 ASP A N 1
ATOM 2193 C CA . ASP A 1 271 ? -14.588 -8.684 13.556 1.00 93.50 271 ASP A CA 1
ATOM 2194 C C . ASP A 1 271 ? -15.885 -9.426 13.246 1.00 93.50 271 ASP A C 1
ATOM 2196 O O . ASP A 1 271 ? -16.464 -9.263 12.171 1.00 93.50 271 ASP A O 1
ATOM 2200 N N . ILE A 1 272 ? -16.386 -10.213 14.200 1.00 97.44 272 ILE A N 1
ATOM 2201 C CA . ILE A 1 272 ? -17.645 -10.948 14.030 1.00 97.44 272 ILE A CA 1
ATOM 2202 C C . ILE A 1 272 ? -18.802 -9.970 13.837 1.00 97.44 272 ILE A C 1
ATOM 2204 O O . ILE A 1 272 ? -19.600 -10.151 12.922 1.00 97.44 272 ILE A O 1
ATOM 2208 N N . PHE A 1 273 ? -18.855 -8.905 14.638 1.00 96.81 273 PHE A N 1
ATOM 2209 C CA . PHE A 1 273 ? -19.898 -7.888 14.527 1.00 96.81 273 PHE A CA 1
ATOM 2210 C C . PHE A 1 273 ? -19.884 -7.149 13.185 1.00 96.81 273 PHE A C 1
ATOM 2212 O O . PHE A 1 273 ? -20.942 -6.856 12.624 1.00 96.81 273 PHE A O 1
ATOM 2219 N N . ARG A 1 274 ? -18.693 -6.875 12.641 1.00 93.56 274 ARG A N 1
ATOM 2220 C CA . ARG A 1 274 ? -18.541 -6.254 11.317 1.00 93.56 274 ARG A CA 1
ATOM 2221 C C . ARG A 1 274 ? -18.943 -7.192 10.184 1.00 93.56 274 ARG A C 1
ATOM 2223 O O . ARG A 1 274 ? -19.572 -6.744 9.232 1.00 93.56 274 ARG A O 1
ATOM 2230 N N . THR A 1 275 ? -18.586 -8.469 10.290 1.00 96.12 275 THR A N 1
ATOM 2231 C CA . THR A 1 275 ? -18.660 -9.404 9.157 1.00 96.12 275 THR A CA 1
ATOM 2232 C C . THR A 1 275 ? -19.964 -10.205 9.109 1.00 96.12 275 THR A C 1
ATOM 2234 O O . THR A 1 275 ? -20.415 -10.561 8.026 1.00 96.12 275 THR A O 1
ATOM 2237 N N . ASP A 1 276 ? -20.580 -10.513 10.257 1.00 97.38 276 ASP A N 1
ATOM 2238 C CA . ASP A 1 276 ? -21.726 -11.433 10.342 1.00 97.38 276 ASP A CA 1
ATOM 2239 C C . ASP A 1 276 ? -22.832 -10.884 11.265 1.00 97.38 276 ASP A C 1
ATOM 2241 O O . ASP A 1 276 ? -23.037 -11.317 12.403 1.00 97.38 276 ASP A O 1
ATOM 2245 N N . ARG A 1 277 ? -23.574 -9.893 10.752 1.00 97.50 277 ARG A N 1
ATOM 2246 C CA . ARG A 1 277 ? -24.678 -9.236 11.477 1.00 97.50 277 ARG A CA 1
ATOM 2247 C C . ARG A 1 277 ? -25.806 -10.197 11.844 1.00 97.50 277 ARG A C 1
ATOM 2249 O O . ARG A 1 277 ? -26.400 -10.056 12.912 1.00 97.50 277 ARG A O 1
ATOM 2256 N N . GLN A 1 278 ? -26.090 -11.176 10.988 1.00 97.12 278 GLN A N 1
ATOM 2257 C CA . GLN A 1 278 ? -27.124 -12.178 11.247 1.00 97.12 278 GLN A CA 1
ATOM 2258 C C . GLN A 1 278 ? -26.735 -13.079 12.419 1.00 97.12 278 GLN A C 1
ATOM 2260 O O . GLN A 1 278 ? -27.564 -13.332 13.295 1.00 97.12 278 GLN A O 1
ATOM 2265 N N . TYR A 1 279 ? -25.466 -13.495 12.496 1.00 97.06 279 TYR A N 1
ATOM 2266 C CA . TYR A 1 279 ? -24.963 -14.238 13.646 1.00 97.06 279 TYR A CA 1
ATOM 2267 C C . TYR A 1 279 ? -25.073 -13.427 14.938 1.00 97.06 279 TYR A C 1
ATOM 2269 O O . TYR A 1 279 ? -25.530 -13.958 15.944 1.00 97.06 279 TYR A O 1
ATOM 2277 N N . CYS A 1 280 ? -24.739 -12.134 14.925 1.00 97.69 280 CYS A N 1
ATOM 2278 C CA . CYS A 1 280 ? -24.909 -11.277 16.103 1.00 97.69 280 CYS A CA 1
ATOM 2279 C C . CYS A 1 280 ? -26.370 -11.182 16.566 1.00 97.69 280 CYS A C 1
ATOM 2281 O O . CYS A 1 280 ? -26.632 -11.295 17.764 1.00 97.69 280 CYS A O 1
ATOM 2283 N N . ALA A 1 281 ? -27.321 -11.032 15.638 1.00 97.50 281 ALA A N 1
ATOM 2284 C CA . ALA A 1 281 ? -28.747 -11.035 15.967 1.00 97.50 281 ALA A CA 1
ATOM 2285 C C . ALA A 1 281 ? -29.191 -12.388 16.555 1.00 97.50 281 ALA A C 1
ATOM 2287 O O . ALA A 1 281 ? -29.884 -12.428 17.572 1.00 97.50 281 ALA A O 1
ATOM 2288 N N . TRP A 1 282 ? -28.739 -13.502 15.967 1.00 96.81 282 TRP A N 1
ATOM 2289 C CA . TRP A 1 282 ? -29.004 -14.845 16.488 1.00 96.81 282 TRP A CA 1
ATOM 2290 C C . TRP A 1 282 ? -28.414 -15.056 17.889 1.00 96.81 282 TRP A C 1
ATOM 2292 O O . TRP A 1 282 ? -29.104 -15.590 18.757 1.00 96.81 282 TRP A O 1
ATOM 2302 N N . VAL A 1 283 ? -27.179 -14.597 18.137 1.00 96.94 283 VAL A N 1
ATOM 2303 C CA . VAL A 1 283 ? -26.527 -14.657 19.457 1.00 96.94 283 VAL A CA 1
ATOM 2304 C C . VAL A 1 283 ? -27.361 -13.907 20.492 1.00 96.94 283 VAL A C 1
ATOM 2306 O O . VAL A 1 283 ? -27.608 -14.442 21.568 1.00 96.94 283 VAL A O 1
ATOM 2309 N N . LEU A 1 284 ? -27.851 -12.707 20.170 1.00 97.19 284 LEU A N 1
ATOM 2310 C CA . LEU A 1 284 ? -28.683 -11.930 21.092 1.00 97.19 284 LEU A CA 1
ATOM 2311 C C . LEU A 1 284 ? -30.024 -12.606 21.417 1.00 97.19 284 LEU A C 1
ATOM 2313 O O . LEU A 1 284 ? -30.486 -12.474 22.549 1.00 97.19 284 LEU A O 1
ATOM 2317 N N . LYS A 1 285 ? -30.621 -13.337 20.464 1.00 96.50 285 LYS A N 1
ATOM 2318 C CA . LYS A 1 285 ? -31.880 -14.082 20.667 1.00 96.50 285 LYS A CA 1
ATOM 2319 C C . LYS A 1 285 ? -31.686 -15.417 21.393 1.00 96.50 285 LYS A C 1
ATOM 2321 O O . LYS A 1 285 ? -32.560 -15.831 22.144 1.00 96.50 285 LYS A O 1
ATOM 2326 N N . SER A 1 286 ? -30.557 -16.087 21.167 1.00 94.81 286 SER A N 1
ATOM 2327 C CA . SER A 1 286 ? -30.349 -17.486 21.583 1.00 94.81 286 SER A CA 1
ATOM 2328 C C . SER A 1 286 ? -29.522 -17.642 22.862 1.00 94.81 286 SER A C 1
ATOM 2330 O O . SER A 1 286 ? -29.436 -18.739 23.412 1.00 94.81 286 SER A O 1
ATOM 2332 N N . VAL A 1 287 ? -28.870 -16.578 23.339 1.00 94.94 287 VAL A N 1
ATOM 2333 C CA . VAL A 1 287 ? -28.028 -16.631 24.541 1.00 94.94 287 VAL A CA 1
ATOM 2334 C C . VAL A 1 287 ? -28.881 -16.694 25.809 1.00 94.94 287 VAL A C 1
ATOM 2336 O O . VAL A 1 287 ? -29.512 -15.721 26.219 1.00 94.94 287 VAL A O 1
ATOM 2339 N N . THR A 1 288 ? -28.825 -17.842 26.480 1.00 92.88 288 THR A N 1
ATOM 2340 C CA . THR A 1 288 ? -29.262 -18.028 27.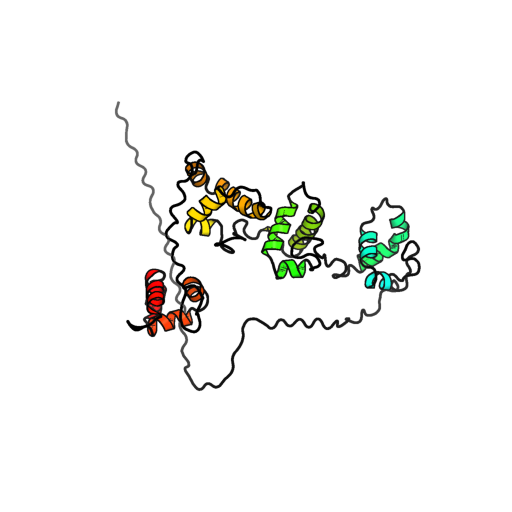869 1.00 92.88 288 THR A CA 1
ATOM 2341 C C . THR A 1 288 ? -28.169 -17.586 28.853 1.00 92.88 288 THR A C 1
ATOM 2343 O O . THR A 1 288 ? -27.030 -17.315 28.458 1.00 92.88 288 THR A O 1
ATOM 2346 N N . GLN A 1 289 ? -28.489 -17.506 30.151 1.00 89.62 289 GLN A N 1
ATOM 2347 C CA . GLN A 1 289 ? -27.521 -17.110 31.190 1.00 89.62 289 GLN A CA 1
ATOM 2348 C C . GLN A 1 289 ? -26.280 -18.021 31.246 1.00 89.62 289 GLN A C 1
ATOM 2350 O O . GLN A 1 289 ? -25.196 -17.540 31.557 1.00 89.62 289 GLN A O 1
ATOM 2355 N N . SER A 1 290 ? -26.408 -19.301 30.883 1.00 91.25 290 SER A N 1
ATOM 2356 C CA . SER A 1 290 ? -25.319 -20.290 30.894 1.00 91.25 290 SER A CA 1
ATOM 2357 C C . SER A 1 290 ? -24.559 -20.417 29.566 1.00 91.25 290 SER A C 1
ATOM 2359 O O . SER A 1 290 ? -23.694 -21.281 29.427 1.00 91.25 290 SER A O 1
ATOM 2361 N N . SER A 1 291 ? -24.862 -19.585 28.564 1.00 92.31 291 SER A N 1
ATOM 2362 C CA . SER A 1 291 ? -24.264 -19.733 27.237 1.00 92.31 291 SER A CA 1
ATOM 2363 C C . SER A 1 291 ? -22.780 -19.328 27.212 1.00 92.31 291 SER A C 1
ATOM 2365 O O . SER A 1 291 ? -22.432 -18.242 27.681 1.00 92.31 291 SER A O 1
ATOM 2367 N N . PRO A 1 292 ? -21.894 -20.097 26.546 1.00 93.75 292 PRO A N 1
ATOM 2368 C CA . PRO A 1 292 ? -20.495 -19.705 26.344 1.00 93.75 292 PRO A CA 1
ATOM 2369 C C . PRO A 1 292 ? -20.335 -18.445 25.474 1.00 93.75 292 PRO A C 1
ATOM 2371 O O . PRO A 1 292 ? -19.244 -17.880 25.399 1.00 93.75 292 PRO A O 1
ATOM 2374 N N . LEU A 1 293 ? -21.406 -18.001 24.807 1.00 95.81 293 LEU A N 1
ATOM 2375 C CA . LEU A 1 293 ? -21.448 -16.766 24.021 1.00 95.81 293 LEU A CA 1
ATOM 2376 C C . LEU A 1 293 ? -21.978 -15.568 24.824 1.00 95.81 293 LEU A C 1
ATOM 2378 O O . LEU A 1 293 ? -22.135 -14.485 24.261 1.00 95.81 293 LEU A O 1
ATOM 2382 N N . ARG A 1 294 ? -22.222 -15.728 26.133 1.00 96.25 294 ARG A N 1
ATOM 2383 C CA . ARG A 1 294 ? -22.771 -14.670 26.988 1.00 96.25 294 ARG A CA 1
ATOM 2384 C C . ARG A 1 294 ? -21.910 -13.411 26.997 1.00 96.25 294 ARG A C 1
ATOM 2386 O O . ARG A 1 294 ? -22.432 -12.330 26.752 1.00 96.25 294 ARG A O 1
ATOM 2393 N N . ALA A 1 295 ? -20.595 -13.566 27.155 1.00 95.62 295 ALA A N 1
ATOM 2394 C CA . ALA A 1 295 ? -19.655 -12.447 27.109 1.00 95.62 295 ALA A CA 1
ATOM 2395 C C . ALA A 1 295 ? -19.735 -11.667 25.783 1.00 95.62 295 ALA A C 1
ATOM 2397 O O . ALA A 1 295 ? -19.639 -10.444 25.780 1.00 95.62 295 ALA A O 1
ATOM 2398 N N . PHE A 1 296 ? -19.964 -12.358 24.660 1.00 96.81 296 PHE A N 1
ATOM 2399 C CA . PHE A 1 296 ? -20.120 -11.703 23.363 1.00 96.81 296 PHE A CA 1
ATOM 2400 C C . PHE A 1 296 ? -21.458 -10.965 23.252 1.00 96.81 296 PHE A C 1
ATOM 2402 O O . PHE A 1 296 ? -21.494 -9.829 22.788 1.00 96.81 296 PHE A O 1
ATOM 2409 N N . ALA A 1 297 ? -22.552 -11.565 23.729 1.00 97.19 297 ALA A N 1
ATOM 2410 C CA . ALA A 1 297 ? -23.851 -10.898 23.780 1.00 97.19 297 ALA A CA 1
ATOM 2411 C C . ALA A 1 297 ? -23.821 -9.634 24.658 1.00 97.19 297 ALA A C 1
ATOM 2413 O O . ALA A 1 297 ? -24.360 -8.601 24.262 1.00 97.19 297 ALA A O 1
ATOM 2414 N N . ASP A 1 298 ? -23.169 -9.701 25.823 1.00 96.62 298 ASP A N 1
ATOM 2415 C CA . ASP A 1 298 ? -23.014 -8.558 26.727 1.00 96.62 298 ASP A CA 1
ATOM 2416 C C . ASP A 1 298 ? -22.142 -7.463 26.099 1.00 96.62 298 ASP A C 1
ATOM 2418 O O . ASP A 1 298 ? -22.500 -6.287 26.160 1.00 96.62 298 ASP A O 1
ATOM 2422 N N . TRP A 1 299 ? -21.067 -7.839 25.397 1.00 96.62 299 TRP A N 1
ATOM 2423 C CA . TRP A 1 299 ? -20.253 -6.895 24.629 1.00 96.62 299 TRP A CA 1
ATOM 2424 C C . TRP A 1 299 ? -21.067 -6.170 23.547 1.00 96.62 299 TRP A C 1
ATOM 2426 O O . TRP A 1 299 ? -20.969 -4.948 23.434 1.00 96.62 299 TRP A O 1
ATOM 2436 N N . ILE A 1 300 ? -21.922 -6.885 22.797 1.00 97.50 300 ILE A N 1
ATOM 2437 C CA . ILE A 1 300 ? -22.795 -6.263 21.785 1.00 97.50 300 ILE A CA 1
ATOM 2438 C C . ILE A 1 300 ? -23.766 -5.281 22.451 1.00 97.50 300 ILE A C 1
ATOM 2440 O O . ILE A 1 300 ? -23.918 -4.164 21.969 1.00 97.50 300 ILE A O 1
ATOM 2444 N N . LYS A 1 301 ? -24.392 -5.654 23.575 1.00 97.19 301 LYS A N 1
ATOM 2445 C CA . LYS A 1 301 ? -25.313 -4.767 24.309 1.00 97.19 301 LYS A CA 1
ATOM 2446 C C . LYS A 1 301 ? -24.616 -3.516 24.846 1.00 97.19 301 LYS A C 1
ATOM 2448 O O . LYS A 1 301 ? -25.202 -2.441 24.812 1.00 97.19 301 LYS A O 1
ATOM 2453 N N . GLN A 1 302 ? -23.380 -3.658 25.324 1.00 96.12 302 GLN A N 1
ATOM 2454 C CA . GLN A 1 302 ? -22.601 -2.553 25.878 1.00 96.12 302 GLN A CA 1
ATOM 2455 C C . GLN A 1 302 ? -22.101 -1.590 24.794 1.00 96.12 302 GLN A C 1
ATOM 2457 O O . GLN A 1 302 ? -22.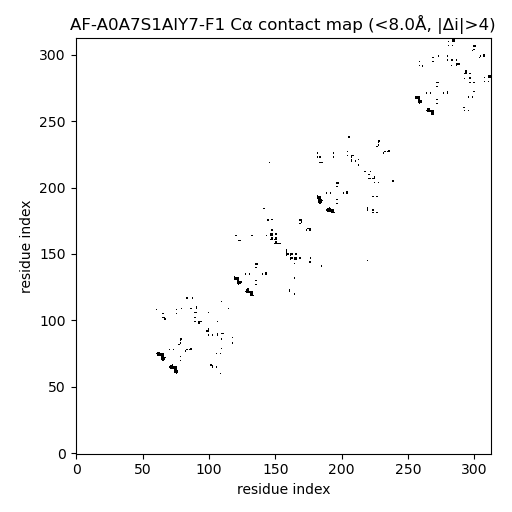136 -0.378 24.987 1.00 96.12 302 GLN A O 1
ATOM 2462 N N . LYS A 1 303 ? -21.587 -2.119 23.678 1.00 96.38 303 LYS A N 1
ATOM 2463 C CA . LYS A 1 303 ? -20.947 -1.313 22.626 1.00 96.38 303 LYS A CA 1
ATOM 2464 C C . LYS A 1 303 ? -21.904 -0.857 21.526 1.00 96.38 303 LYS A C 1
ATOM 2466 O O . LYS A 1 303 ? -21.620 0.149 20.887 1.00 96.38 303 LYS A O 1
ATOM 2471 N N . HIS A 1 304 ? -23.004 -1.577 21.314 1.00 96.56 304 HIS A N 1
ATOM 2472 C CA . HIS A 1 304 ? -23.972 -1.349 20.236 1.00 96.56 304 HIS A CA 1
ATOM 2473 C C . HIS A 1 304 ? -25.423 -1.514 20.735 1.00 96.56 304 HIS A C 1
ATOM 2475 O O . HIS A 1 304 ? -26.149 -2.411 20.276 1.00 96.56 304 HIS A O 1
ATOM 2481 N N . PRO A 1 305 ? -25.865 -0.687 21.702 1.00 97.56 305 PRO A N 1
ATOM 2482 C CA . PRO A 1 305 ? -27.196 -0.798 22.301 1.00 97.56 305 PRO A CA 1
ATOM 2483 C C . PRO A 1 305 ? -28.329 -0.652 21.274 1.00 97.56 305 PRO A C 1
ATOM 2485 O O . PRO A 1 305 ? -29.352 -1.328 21.383 1.00 97.56 305 PRO A O 1
ATOM 2488 N N . GLU A 1 306 ? -28.139 0.164 20.235 1.00 97.19 306 GLU A N 1
ATOM 2489 C CA . GLU A 1 306 ? -29.097 0.369 19.148 1.00 97.19 306 GLU A CA 1
ATOM 2490 C C . GLU A 1 306 ? -29.358 -0.915 18.352 1.00 97.19 306 GLU A C 1
ATOM 2492 O O . GLU A 1 306 ? -30.508 -1.261 18.067 1.00 97.19 306 GLU A O 1
ATOM 2497 N N . PHE A 1 307 ? -28.300 -1.674 18.056 1.00 97.31 307 PHE A N 1
ATOM 2498 C CA . PHE A 1 307 ? -28.409 -2.954 17.361 1.00 97.31 307 PHE A CA 1
ATOM 2499 C C . PHE A 1 307 ? -29.074 -4.010 18.251 1.00 97.31 307 PHE A C 1
ATOM 2501 O O . PHE A 1 307 ? -29.894 -4.808 17.782 1.00 97.31 307 PHE A O 1
ATOM 2508 N N . ALA A 1 308 ? -28.753 -3.997 19.549 1.00 97.25 308 ALA A N 1
ATOM 2509 C CA . ALA A 1 308 ? -29.361 -4.901 20.513 1.00 97.25 308 ALA A CA 1
ATOM 2510 C C . ALA A 1 308 ? -30.871 -4.655 20.669 1.00 97.25 308 ALA A C 1
ATOM 2512 O O . ALA A 1 308 ? -31.644 -5.613 20.667 1.00 97.25 308 ALA A O 1
ATOM 2513 N N . ALA A 1 309 ? -31.299 -3.390 20.718 1.00 96.88 309 ALA A N 1
ATOM 2514 C CA . ALA A 1 309 ? -32.712 -3.018 20.792 1.00 96.88 309 ALA A CA 1
ATOM 2515 C C . ALA A 1 309 ? -33.502 -3.431 19.537 1.00 96.88 309 ALA A C 1
ATOM 2517 O O . ALA A 1 309 ? -34.646 -3.872 19.641 1.00 96.88 309 ALA A O 1
ATOM 2518 N N . GLN A 1 310 ? -32.898 -3.329 18.348 1.00 97.06 310 GLN A N 1
ATOM 2519 C CA . GLN A 1 310 ? -33.519 -3.788 17.099 1.00 97.06 310 GLN A CA 1
ATOM 2520 C C . GLN A 1 310 ? -33.647 -5.312 17.043 1.00 97.06 310 GLN A C 1
ATOM 2522 O O . GLN A 1 310 ? -34.668 -5.826 16.596 1.00 97.06 310 GLN A O 1
ATOM 2527 N N . SER A 1 311 ? -32.631 -6.029 17.527 1.00 95.19 311 SER A N 1
ATOM 2528 C CA . SER A 1 311 ? -32.601 -7.495 17.509 1.00 95.19 311 SER A CA 1
ATOM 2529 C C . SER A 1 311 ? -33.520 -8.136 18.552 1.00 95.19 311 SER A C 1
ATOM 2531 O O . SER A 1 311 ? -33.772 -9.332 18.463 1.00 95.19 311 SER A O 1
ATOM 2533 N N . ALA A 1 312 ? -34.008 -7.378 19.538 1.00 88.69 312 ALA A N 1
ATOM 2534 C CA . ALA A 1 312 ? -34.974 -7.857 20.529 1.00 88.69 312 ALA A CA 1
ATOM 2535 C C . ALA A 1 312 ? -36.419 -7.921 19.995 1.00 88.69 312 ALA A C 1
ATOM 2537 O O . ALA A 1 312 ? -37.274 -8.517 20.646 1.00 88.69 312 ALA A O 1
ATOM 2538 N N . LYS A 1 313 ? -36.683 -7.314 18.831 1.00 86.12 313 LYS A N 1
ATOM 2539 C CA . LYS A 1 313 ? -37.968 -7.390 18.126 1.00 86.12 313 LYS A CA 1
ATOM 2540 C C . LYS A 1 313 ? -38.061 -8.659 17.268 1.00 86.12 313 LYS A C 1
ATOM 2542 O O . LYS A 1 313 ? -39.202 -9.117 17.072 1.00 86.12 313 LYS A O 1
#

Solvent-accessible surface area (backbone atoms only — not comparable to full-atom values): 19965 Å² total; per-residue (Å²): 140,86,84,81,89,84,89,84,85,84,85,87,85,86,87,85,82,84,86,83,87,81,85,87,83,84,91,85,81,88,86,86,88,83,91,82,88,80,88,90,85,82,84,83,77,78,73,77,67,86,70,72,69,75,83,75,85,83,65,93,60,55,79,41,54,39,82,57,75,97,54,45,75,39,30,52,54,57,39,59,74,74,36,54,68,59,54,57,52,58,64,67,51,51,92,86,37,77,65,38,71,71,38,38,74,57,39,52,47,52,65,73,57,55,49,78,66,80,67,54,48,47,35,90,52,76,98,55,47,74,37,37,52,68,56,43,46,74,75,36,51,62,60,43,52,47,36,47,58,50,34,75,44,90,88,47,96,56,25,69,63,22,40,54,51,31,54,53,44,41,75,74,36,62,59,62,82,58,52,66,90,49,54,31,83,52,79,97,53,50,81,36,39,49,67,59,42,52,75,75,37,52,67,57,53,53,48,44,69,64,58,75,74,83,48,88,70,28,66,61,45,47,52,51,38,50,46,41,51,70,78,39,42,69,62,52,61,75,58,57,86,82,61,80,71,67,75,74,71,70,69,74,67,75,70,79,54,52,36,87,62,73,98,56,45,77,37,41,56,66,56,45,55,74,74,36,56,67,59,49,39,49,44,61,68,67,54,49,95,87,36,94,57,35,69,56,41,52,48,43,46,73,78,37,47,71,60,44,61,61,48,74,109

Foldseek 3Di:
DDDDDDDDDDDDDDDDDDDDDDDDDDDDDDDDDDDDDDDDDDDPPPPPPVPPPPPDDDDPQQQDAQCDDPRGRPTLVRCVVPPLVVLVVLLPDDPPDPVVVSCVSSNVVCVVCVPVPSPQQAQCDDPRHRHGLVCCCVPPVVVLQVLLVCLPPPPDPCNVVSVSSNVVCCVVPVCSPVVPLFAQCDDPRHGHGLVVCCVPPVVVLLVLCVPDQPDPVSVRSVSSVVVCCVVPVVSVVVSPPPDPPPPPPPPPPPPQQAQCDDPRHRDGLVVCVVPPVVVLLVCLVPDDPPDSCVVSVVVCCVVPVVSSVVSVD

Mean predicted aligned error: 17.08 Å

Organism: Noctiluca scintillans (NCBI:txid2966)

Secondary structure (DSSP, 8-state):
--------PPPP----PPPPP------------------SS---------------S--TTTT-B--SSTTTT-BHHHHHHH-HHHHHHHHT--TT-HHHHHTHHHHHHHHHH--TTTT--B--SSTTTTSBHHHHHHH-HHHHHHHHHHTT-TT-TTHHHHHHHHHHHHHH-TTGGGS-TTB--SGGGTTSBHHHHHHH-HHHHHHHHHS-S-STTHHHHHHHHHHHHHH-HHHHHHT-TTS--------------B--SSTTTTSBHHHHHHH-HHHHHHHHHH--TT-TTHHHHHHHHHH-HHHHHHHT-

Radius of gyration: 31.09 Å; Cα contacts (8 Å, |Δi|>4): 215; chains: 1; bounding box: 69×90×78 Å

Nearest PDB structures (foldseek):
  1bge-assembly2_B  TM=2.050E-01  e=8.090E+00  Canis lupus familiaris